Protein 1IYN (pdb70)

Sequence (275 aa):
AASDSAQLKSAREDIKELLKTKFCHPIMVRLGWHDAGTYNKNIEEWPQRGGANGSLRFDVELKHGANAGLVNALNLLKPIKDKYSGVTYADLFQLASATAIEEAGGPKIPMKYGRVDVTEPEQCPEEGRLPDAGPPSPAQHLRDVFYRMGLNDKEIVALSGAHTLGRSRPDRSGWGKPETKYTKDGPGAPGGQSWTAQWLKFDNSYFKDIKERRDEDLLVLPTDAALFEDPSFKVYAEKYAADPEAFFKDYAEAHAKLSNLGAKFGPAEGFSLEG

InterPro domains:
  IPR002016 Haem peroxidase [PF00141] (12-243)
  IPR002016 Haem peroxidase [PR00458] (25-39)
  IPR002016 Haem peroxidase [PR00458] (87-104)
  IPR002016 Haem peroxidase [PR00458] (105-117)
  IPR002016 Haem peroxidase [PR00458] (155-170)
  IPR002016 Haem peroxidase [PR00458] (195-210)
  IPR002016 Haem peroxidase [PS50873] (87-270)
  IPR002207 Class I peroxidase [PR00459] (4-24)
  IPR002207 Class I peroxidase [PR00459] (25-40)
  IPR002207 Class I peroxidase [PR00459] (86-104)
  IPR002207 Class I peroxidase [PR00459] (105-117)
  IPR002207 Class I peroxidase [PR00459] (224-248)
  IPR010255 Haem peroxidase superfamily [SSF48113] (8-266)
  IPR019793 Peroxidases heam-ligand binding site [PS00435] (155-165)
  IPR044831 Heme-binding peroxidase Ccp1-like [PTHR31356] (2-264)

Structure (mmCIF, N/CA/C/O backbone):
data_1IYN
#
_entry.id   1IYN
#
_cell.length_a   37.188
_cell.length_b   76.790
_cell.length_c   98.776
_cell.angle_alpha   90.00
_cell.angle_beta   90.00
_cell.angle_gamma   90.00
#
_symmetry.space_group_name_H-M   'P 21 21 21'
#
loop_
_entity.id
_entity.type
_entity.pdbx_description
1 polymer 'Chloroplastic ascorbate peroxidase'
2 non-polymer 'SODIUM ION'
3 non-polymer 'PROTOPORPHYRIN IX CONTAINING FE'
4 water water
#
loop_
_atom_site.group_PDB
_atom_site.id
_atom_site.type_symbol
_atom_site.label_atom_id
_atom_site.la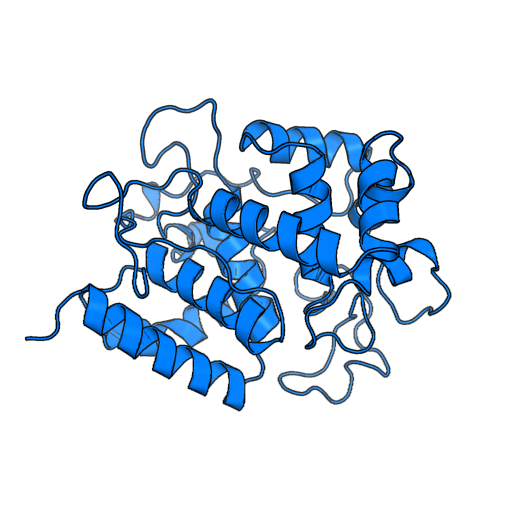bel_alt_id
_atom_site.label_comp_id
_atom_site.label_asym_id
_atom_site.label_entity_id
_atom_site.label_seq_id
_atom_site.pdbx_PDB_ins_code
_atom_site.Cartn_x
_atom_site.Cartn_y
_atom_site.Cartn_z
_atom_site.occupancy
_atom_site.B_iso_or_equiv
_atom_site.auth_seq_id
_atom_site.auth_comp_id
_atom_site.auth_asym_id
_atom_site.auth_atom_id
_atom_site.pdbx_PDB_model_num
ATOM 1 N N . ALA A 1 1 ? 17.065 27.473 57.736 1.00 34.16 1 ALA A N 1
ATOM 2 C CA . ALA A 1 1 ? 18.433 27.339 57.156 1.00 30.48 1 ALA A CA 1
ATOM 3 C C . ALA A 1 1 ? 18.582 28.237 55.931 1.00 31.21 1 ALA A C 1
ATOM 4 O O . ALA A 1 1 ? 19.335 29.212 55.959 1.00 31.12 1 ALA A O 1
ATOM 6 N N . ALA A 1 2 ? 17.871 27.904 54.855 1.00 20.38 2 ALA A N 1
ATOM 7 C CA . ALA A 1 2 ? 17.932 28.699 53.632 1.00 15.27 2 ALA A CA 1
ATOM 8 C C . ALA A 1 2 ? 16.984 29.890 53.735 1.00 11.79 2 ALA A C 1
ATOM 9 O O . ALA A 1 2 ? 15.794 29.725 54.010 1.00 13.37 2 ALA A O 1
ATOM 11 N N . SER A 1 3 ? 17.515 31.089 53.524 1.00 12.52 3 SER A N 1
ATOM 12 C CA . SER A 1 3 ? 16.694 32.295 53.582 1.00 12.30 3 SER A CA 1
ATOM 13 C C . SER A 1 3 ? 15.724 32.255 52.406 1.00 14.27 3 SER A C 1
ATOM 14 O O . SER A 1 3 ? 15.913 31.479 51.465 1.00 10.39 3 SER A O 1
ATOM 17 N N . ASP A 1 4 ? 14.693 33.093 52.455 1.00 9.20 4 ASP A N 1
ATOM 18 C CA . ASP A 1 4 ? 13.708 33.135 51.383 1.00 8.42 4 ASP A CA 1
ATOM 19 C C . ASP A 1 4 ? 14.334 33.609 50.075 1.00 10.00 4 ASP A C 1
ATOM 20 O O . ASP A 1 4 ? 13.996 33.115 49.001 1.00 9.69 4 ASP A O 1
ATOM 25 N N . SER A 1 5 ? 15.258 34.556 50.166 1.00 11.47 5 SER A N 1
ATOM 26 C CA . SER A 1 5 ? 15.931 35.066 48.978 1.00 13.38 5 SER A CA 1
ATOM 27 C C . SER A 1 5 ? 16.777 33.945 48.365 1.00 11.86 5 SER A C 1
ATOM 28 O O . SER A 1 5 ? 16.803 33.764 47.145 1.00 11.30 5 SER A O 1
ATOM 31 N N . ALA A 1 6 ? 17.455 33.184 49.223 1.00 9.71 6 ALA A N 1
ATOM 32 C CA . ALA A 1 6 ? 18.291 32.074 48.773 1.00 10.12 6 ALA A CA 1
ATOM 33 C C . ALA A 1 6 ? 17.439 31.021 48.080 1.00 10.79 6 ALA A C 1
ATOM 34 O O . ALA A 1 6 ? 17.843 30.461 47.060 1.00 9.68 6 ALA A O 1
ATOM 36 N N . GLN A 1 7 ? 16.259 30.752 48.634 1.00 9.36 7 GLN A N 1
ATOM 37 C CA . GLN A 1 7 ? 15.362 29.769 48.041 1.00 7.88 7 GLN A CA 1
ATOM 38 C C . GLN A 1 7 ? 14.921 30.208 46.644 1.00 9.54 7 GLN A C 1
ATOM 39 O O . GLN A 1 7 ? 14.833 29.389 45.730 1.00 7.42 7 GLN A O 1
ATOM 45 N N . LEU A 1 8 ? 14.642 31.498 46.477 1.00 10.49 8 LEU A N 1
ATOM 46 C CA . LEU A 1 8 ? 14.241 32.005 45.167 1.00 12.80 8 LEU A CA 1
ATOM 47 C C . LEU A 1 8 ? 15.375 31.798 44.163 1.00 10.93 8 LEU A C 1
ATOM 48 O O . LEU A 1 8 ? 15.135 31.460 43.005 1.00 9.12 8 LEU A O 1
ATOM 53 N N . LYS A 1 9 ? 16.612 31.993 44.608 1.00 7.50 9 LYS A N 1
ATOM 54 C CA . LYS A 1 9 ? 17.758 31.798 43.732 1.00 9.04 9 LYS A CA 1
ATOM 55 C C . LYS A 1 9 ? 17.869 30.327 43.338 1.00 9.73 9 LYS A C 1
ATOM 56 O O . LYS A 1 9 ? 18.160 30.016 42.186 1.00 9.66 9 LYS A O 1
ATOM 62 N N . SER A 1 10 ? 17.638 29.424 44.289 1.00 7.88 10 SER A N 1
ATOM 63 C CA . SER A 1 10 ? 17.707 27.992 43.994 1.00 7.43 10 SER A CA 1
ATOM 64 C C . SER A 1 10 ? 16.599 27.630 43.024 1.00 8.44 10 SER A C 1
ATOM 65 O O . SER A 1 10 ? 16.795 26.833 42.102 1.00 7.43 10 SER A O 1
ATOM 68 N N . ALA A 1 11 ? 15.427 28.215 43.249 1.00 9.97 11 ALA A N 1
ATOM 69 C CA . ALA A 1 11 ? 14.278 27.975 42.389 1.00 10.75 11 ALA A CA 1
ATOM 70 C C . ALA A 1 11 ? 14.621 28.443 40.977 1.00 9.50 11 ALA A C 1
ATOM 71 O O . ALA A 1 11 ? 14.258 27.792 39.998 1.00 9.17 11 ALA A O 1
ATOM 73 N N . ARG A 1 12 ? 15.325 29.568 40.870 1.00 6.63 12 ARG A N 1
ATOM 74 C CA . ARG A 1 12 ? 15.696 30.080 39.555 1.00 7.89 12 ARG A CA 1
ATOM 75 C C . ARG A 1 12 ? 16.612 29.096 38.838 1.00 9.54 12 ARG A C 1
ATOM 76 O O . ARG A 1 12 ? 16.525 28.917 37.624 1.00 8.01 12 ARG A O 1
ATOM 84 N N . GLU A 1 13 ? 17.497 28.459 39.596 1.00 10.03 13 GLU A N 1
ATOM 85 C CA . GLU A 1 13 ? 18.410 27.481 39.022 1.00 13.73 13 GLU A CA 1
ATOM 86 C C . GLU A 1 13 ? 17.613 26.312 38.469 1.00 10.39 13 GLU A C 1
ATOM 87 O O . GLU A 1 13 ? 17.879 25.832 37.363 1.00 7.90 13 GLU A O 1
ATOM 93 N N . ASP A 1 14 ? 16.634 25.858 39.245 1.00 8.91 14 ASP A N 1
ATOM 94 C CA . ASP A 1 14 ? 15.789 24.746 38.830 1.00 12.23 14 ASP A CA 1
ATOM 95 C C . ASP A 1 14 ? 15.022 25.119 37.568 1.00 10.45 14 ASP A C 1
ATOM 96 O O . ASP A 1 14 ? 14.885 24.307 36.653 1.00 8.94 14 ASP A O 1
ATOM 101 N N . ILE A 1 15 ? 14.524 26.352 37.525 1.00 9.01 15 ILE A N 1
ATOM 102 C CA . ILE A 1 15 ? 13.768 26.833 36.372 1.00 7.53 15 ILE A CA 1
ATOM 103 C C . ILE A 1 15 ? 14.648 26.836 35.124 1.00 8.21 15 ILE A C 1
ATOM 104 O O . ILE A 1 15 ? 14.207 26.422 34.052 1.00 6.62 15 ILE A O 1
ATOM 109 N N . LYS A 1 16 ? 15.887 27.303 35.261 1.00 7.17 16 LYS A N 1
ATOM 110 C CA . LYS A 1 16 ? 16.802 27.332 34.123 1.00 8.25 16 LYS A CA 1
ATOM 111 C C . LYS A 1 16 ? 17.043 25.911 33.598 1.00 6.64 16 LYS A C 1
ATOM 112 O O . LYS A 1 16 ? 17.118 25.696 32.392 1.00 7.19 16 LYS A O 1
ATOM 118 N N . GLU A 1 17 ? 17.150 24.943 34.505 1.00 8.21 17 GLU A N 1
ATOM 119 C CA . GLU A 1 17 ? 17.358 23.550 34.113 1.00 6.56 17 GLU A CA 1
ATOM 120 C C . GLU A 1 17 ? 16.112 23.043 33.386 1.00 7.33 17 GLU A C 1
ATOM 121 O O . GLU A 1 17 ? 16.204 22.335 32.383 1.00 8.40 17 GLU A O 1
ATOM 127 N N . LEU A 1 18 ? 14.947 23.424 33.899 1.00 9.49 18 LEU A N 1
ATOM 128 C CA . LEU A 1 18 ? 13.668 23.031 33.317 1.00 5.10 18 LEU A CA 1
ATOM 129 C C . LEU A 1 18 ? 13.534 23.581 31.896 1.00 8.41 18 LEU A C 1
ATOM 130 O O . LEU A 1 18 ? 13.108 22.877 30.974 1.00 8.73 18 LEU A O 1
ATOM 135 N N . LEU A 1 19 ? 13.900 24.847 31.726 1.00 5.91 19 LEU A N 1
ATOM 136 C CA . LEU A 1 19 ? 13.817 25.499 30.426 1.00 6.22 19 LEU A CA 1
ATOM 137 C C . LEU A 1 19 ? 14.774 24.857 29.422 1.00 7.47 19 LEU A C 1
ATOM 138 O O . LEU A 1 19 ? 14.443 24.727 28.246 1.00 9.07 19 LEU A O 1
ATOM 143 N N . LYS A 1 20 ? 15.953 24.452 29.892 1.00 7.92 20 LYS A N 1
ATOM 144 C CA . LYS A 1 20 ? 16.949 23.812 29.035 1.00 11.64 20 LYS A CA 1
ATOM 145 C C . LYS A 1 20 ? 16.518 22.409 28.617 1.00 13.16 20 LYS A C 1
ATOM 146 O O . LYS A 1 20 ? 16.928 21.909 27.571 1.00 15.32 20 LYS A O 1
ATOM 152 N N . THR A 1 21 ? 15.690 21.784 29.443 1.00 9.83 21 THR A N 1
ATOM 153 C CA . THR A 1 21 ? 15.227 20.424 29.203 1.00 12.33 21 THR A CA 1
ATOM 154 C C . THR A 1 21 ? 13.894 20.311 28.468 1.00 15.01 21 THR A C 1
ATOM 155 O O . THR A 1 21 ? 13.733 19.451 27.600 1.00 15.49 21 THR A O 1
ATOM 159 N N . LYS A 1 22 ? 12.941 21.172 28.825 1.00 13.64 22 LYS A N 1
ATOM 160 C CA . LYS A 1 22 ? 11.607 21.133 28.234 1.00 6.99 22 LYS A CA 1
ATOM 161 C C . LYS A 1 22 ? 11.312 22.204 27.187 1.00 9.13 22 LYS A C 1
ATOM 162 O O . LYS A 1 22 ? 10.321 22.100 26.467 1.00 10.28 22 LYS A O 1
ATOM 168 N N . PHE A 1 23 ? 12.159 23.226 27.104 1.00 6.82 23 PHE A N 1
ATOM 169 C CA . PHE A 1 23 ? 11.969 24.307 26.130 1.00 9.47 23 PHE A CA 1
ATOM 170 C C . PHE A 1 23 ? 10.606 24.974 26.326 1.00 10.84 23 PHE A C 1
ATOM 171 O O . PHE A 1 23 ? 9.937 25.350 25.357 1.00 9.78 23 PHE A O 1
ATOM 179 N N . CYS A 1 24 ? 10.208 25.135 27.586 1.00 9.54 24 CYS A N 1
ATOM 180 C CA . CYS A 1 24 ? 8.904 25.707 27.913 1.00 7.71 24 CYS A CA 1
ATOM 181 C C . CYS A 1 24 ? 8.897 27.192 28.265 1.00 7.44 24 CYS A C 1
ATOM 182 O O . CYS A 1 24 ? 8.059 27.649 29.045 1.00 6.19 24 CYS A O 1
ATOM 185 N N . HIS A 1 25 ? 9.819 27.946 27.680 1.00 4.54 25 HIS A N 1
ATOM 186 C CA . HIS A 1 25 ? 9.907 29.372 27.948 1.00 4.33 25 HIS A CA 1
ATOM 187 C C . HIS A 1 25 ? 8.589 30.116 27.707 1.00 6.34 25 HIS A C 1
ATOM 188 O O . HIS A 1 25 ? 8.109 30.848 28.582 1.00 6.00 25 HIS A O 1
ATOM 195 N N . PRO A 1 26 ? 7.979 29.932 26.520 1.00 6.87 26 PRO A N 1
ATOM 196 C CA . PRO A 1 26 ? 6.723 30.620 26.211 1.00 6.44 26 PRO A CA 1
ATOM 197 C C . PRO A 1 26 ? 5.582 30.446 27.210 1.00 6.24 26 PRO A C 1
ATOM 198 O O . PRO A 1 26 ? 4.974 31.433 27.637 1.00 7.78 26 PRO A O 1
ATOM 202 N N . ILE A 1 27 ? 5.286 29.210 27.599 1.00 7.27 27 ILE A N 1
ATOM 203 C CA . ILE A 1 27 ? 4.173 29.010 28.515 1.00 6.56 27 ILE A CA 1
ATOM 204 C C . ILE A 1 27 ? 4.427 29.637 29.886 1.00 5.53 27 ILE A C 1
ATOM 205 O O . ILE A 1 27 ? 3.483 30.041 30.563 1.00 4.63 27 ILE A O 1
ATOM 210 N N . MET A 1 28 ? 5.690 29.739 30.294 1.00 5.41 28 MET A N 1
ATOM 211 C CA . MET A 1 28 ? 5.991 30.350 31.585 1.00 6.23 28 MET A CA 1
ATOM 212 C C . MET A 1 28 ? 5.704 31.855 31.544 1.00 6.30 28 MET A C 1
ATOM 213 O O . MET A 1 28 ? 5.218 32.427 32.518 1.00 5.45 28 MET A O 1
ATOM 218 N N . VAL A 1 29 ? 5.999 32.489 30.410 1.00 5.21 29 VAL A N 1
ATOM 219 C CA . VAL A 1 29 ? 5.739 33.917 30.249 1.00 4.22 29 VAL A CA 1
ATOM 220 C C . VAL A 1 29 ? 4.219 34.140 30.240 1.00 6.93 29 VAL A C 1
ATOM 221 O O . VAL A 1 29 ? 3.716 35.081 30.8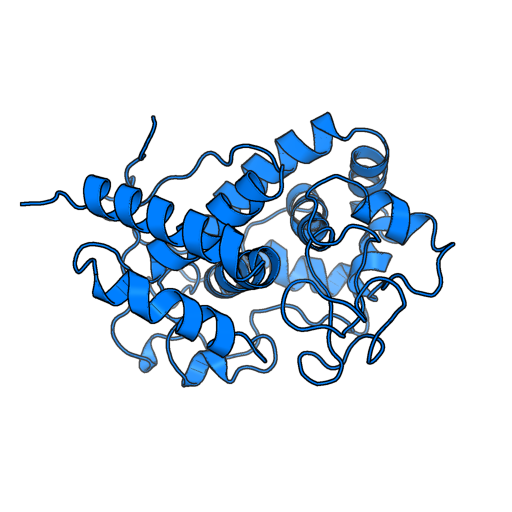56 1.00 7.73 29 VAL A O 1
ATOM 225 N N . ARG A 1 30 ? 3.490 33.261 29.552 1.00 5.46 30 ARG A N 1
ATOM 226 C CA . ARG A 1 30 ? 2.035 33.365 29.494 1.00 5.19 30 ARG A CA 1
AT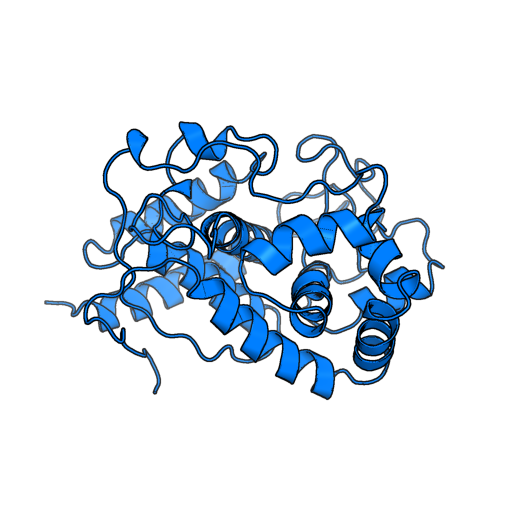OM 227 C C . ARG A 1 30 ? 1.437 33.165 30.897 1.00 6.54 30 ARG A C 1
ATOM 228 O O . ARG A 1 30 ? 0.529 33.895 31.301 1.00 5.39 30 ARG A O 1
ATOM 236 N N . LEU A 1 31 ? 1.952 32.186 31.641 1.00 6.93 31 LEU A N 1
ATOM 237 C CA . LEU A 1 31 ? 1.457 31.917 32.993 1.00 6.03 31 LEU A CA 1
ATOM 238 C C . LEU A 1 31 ? 1.599 33.155 33.883 1.00 7.16 31 LEU A C 1
ATOM 239 O O . LEU A 1 31 ? 0.650 33.573 34.548 1.00 6.01 31 LEU A O 1
ATOM 244 N N . GLY A 1 32 ? 2.792 33.737 33.894 1.00 5.48 32 GLY A N 1
ATOM 245 C CA . GLY A 1 32 ? 3.022 34.907 34.722 1.00 6.64 32 GLY A CA 1
ATOM 246 C C . GLY A 1 32 ? 2.099 36.053 34.367 1.00 4.55 32 GLY A C 1
ATOM 247 O O . GLY A 1 32 ? 1.550 36.712 35.246 1.00 5.26 32 GLY A O 1
ATOM 248 N N . TRP A 1 33 ? 1.936 36.290 33.069 1.00 4.71 33 TRP A N 1
ATOM 249 C CA . TRP A 1 33 ? 1.080 37.365 32.580 1.00 4.97 33 TRP A CA 1
ATOM 250 C C . TRP A 1 33 ? -0.384 37.116 32.927 1.00 5.65 33 TRP A C 1
ATOM 251 O O . TRP A 1 33 ? -1.107 38.053 33.265 1.00 6.41 33 TRP A O 1
ATOM 262 N N . HIS A 1 34 ? -0.830 35.865 32.886 1.00 4.30 34 HIS A N 1
ATOM 263 C CA . HIS A 1 34 ? -2.226 35.623 33.214 1.00 7.34 34 HIS A CA 1
ATOM 264 C C . HIS A 1 34 ? -2.561 35.689 34.698 1.00 5.79 34 HIS A C 1
ATOM 265 O O . HIS A 1 34 ? -3.731 35.788 35.067 1.00 6.68 34 HIS A O 1
ATOM 272 N N . ASP A 1 35 ? -1.543 35.656 35.553 1.00 7.40 35 ASP A N 1
ATOM 273 C CA . ASP A 1 35 ? -1.797 35.808 36.982 1.00 8.80 35 ASP A CA 1
ATOM 274 C C . ASP A 1 35 ? -1.910 37.329 37.181 1.00 7.55 35 ASP A C 1
ATOM 275 O O . ASP A 1 35 ? -2.872 37.824 37.773 1.00 7.22 35 ASP A O 1
ATOM 280 N N . ALA A 1 36 ? -0.935 38.071 36.654 1.00 5.31 36 ALA A N 1
ATOM 281 C CA . ALA A 1 36 ? -0.911 39.528 36.807 1.00 7.61 36 ALA A CA 1
ATOM 282 C C . ALA A 1 36 ? -1.990 40.296 36.053 1.00 6.31 36 ALA A C 1
ATOM 283 O O . ALA A 1 36 ? -2.489 41.312 36.534 1.00 6.57 36 ALA A O 1
ATOM 285 N N . GLY A 1 37 ? -2.344 39.802 34.873 1.00 8.04 37 GLY A N 1
ATOM 286 C CA . GLY A 1 37 ? -3.315 40.477 34.029 1.00 7.94 37 GLY A CA 1
ATOM 287 C C . GLY A 1 37 ? -4.741 40.661 34.509 1.00 5.20 37 GLY A C 1
ATOM 288 O O . GLY A 1 37 ? -5.529 41.315 33.825 1.00 8.42 37 GLY A O 1
ATOM 289 N N . THR A 1 38 ? -5.097 40.088 35.652 1.00 7.42 38 THR A N 1
ATOM 290 C CA . THR A 1 38 ? -6.459 40.253 36.156 1.00 9.29 38 THR A CA 1
ATOM 291 C C . THR A 1 38 ? -6.561 41.469 37.073 1.00 8.08 38 THR A C 1
ATOM 292 O O . THR A 1 38 ? -7.602 41.713 37.676 1.00 10.72 38 THR A O 1
ATOM 296 N N . TYR A 1 39 ? -5.479 42.231 37.180 1.00 7.08 39 TYR A N 1
ATOM 297 C CA . TYR A 1 39 ? -5.484 43.416 38.037 1.00 9.05 39 TYR A CA 1
ATOM 298 C C . TYR A 1 39 ? -6.472 44.500 37.584 1.00 10.60 39 TYR A C 1
ATOM 299 O O . TYR A 1 39 ? -6.605 44.776 36.393 1.00 6.90 39 TYR A O 1
ATOM 308 N N . ASN A 1 40 ? -7.164 45.101 38.550 1.00 8.64 40 ASN A N 1
ATOM 309 C CA . ASN A 1 40 ? -8.100 46.192 38.281 1.00 10.64 40 ASN A CA 1
ATOM 310 C C . ASN A 1 40 ? -7.692 47.346 39.195 1.00 10.94 40 ASN A C 1
ATOM 311 O O . ASN A 1 40 ? -7.890 47.288 40.410 1.00 11.29 40 ASN A O 1
ATOM 316 N N . LYS A 1 41 ? -7.118 48.389 38.607 1.00 11.44 41 LYS A N 1
ATOM 317 C CA . LYS A 1 41 ? -6.651 49.542 39.372 1.00 13.65 41 LYS A CA 1
ATOM 318 C C . LYS A 1 41 ? -7.767 50.251 40.137 1.00 16.39 41 LYS A C 1
ATOM 319 O O . LYS A 1 41 ? -7.501 51.000 41.073 1.00 14.51 41 LYS A O 1
ATOM 325 N N . ASN A 1 42 ? -9.009 50.015 39.734 1.00 14.49 42 ASN A N 1
ATOM 326 C CA . ASN A 1 42 ? -10.151 50.662 40.374 1.00 20.19 42 ASN A CA 1
ATOM 327 C C . ASN A 1 42 ? -10.602 49.992 41.664 1.00 20.75 42 ASN A C 1
ATOM 328 O O . ASN A 1 42 ? -11.419 50.548 42.400 1.00 22.41 42 ASN A O 1
ATOM 333 N N . ILE A 1 43 ? -10.083 48.796 41.929 1.00 16.95 43 ILE A N 1
ATOM 334 C CA . ILE A 1 43 ? -10.420 48.069 43.151 1.00 14.62 43 ILE A CA 1
ATOM 335 C C . ILE A 1 43 ? -9.246 48.264 44.106 1.00 15.66 43 ILE A C 1
ATOM 336 O O . ILE A 1 43 ? -8.102 47.964 43.766 1.00 20.07 43 ILE A O 1
ATOM 341 N N . GLU A 1 44 ? -9.526 48.763 45.302 1.00 15.77 44 GLU A N 1
ATOM 342 C CA . GLU A 1 44 ? -8.468 49.034 46.264 1.00 20.91 44 GLU A CA 1
ATOM 343 C C . GLU A 1 44 ? -7.924 47.851 47.064 1.00 17.22 44 GLU A C 1
ATOM 344 O O . GLU A 1 44 ? -6.713 47.734 47.253 1.00 15.87 44 GLU A O 1
ATOM 350 N N . GLU A 1 45 ? -8.809 46.967 47.507 1.00 14.07 45 GLU A N 1
ATOM 351 C CA . GLU A 1 45 ? -8.416 45.836 48.343 1.00 17.75 45 GLU A CA 1
ATOM 352 C C . GLU A 1 45 ? -7.732 44.629 47.708 1.00 15.15 45 GLU A C 1
ATOM 353 O O . GLU A 1 45 ? -8.042 44.227 46.588 1.00 12.72 45 GLU A O 1
ATOM 359 N N . TRP A 1 46 ? -6.804 44.057 48.468 1.00 14.06 46 TRP A N 1
ATOM 360 C CA . TRP A 1 46 ? -6.078 42.848 48.090 1.00 16.23 46 TRP A CA 1
ATOM 361 C C . TRP A 1 46 ? -6.921 41.765 48.783 1.00 16.50 46 TRP A C 1
ATOM 362 O O . TRP A 1 46 ? -7.313 41.937 49.938 1.00 16.28 46 TRP A O 1
ATOM 373 N N . PRO A 1 47 ? -7.209 40.640 48.106 1.00 15.20 47 PRO A N 1
ATOM 374 C CA . PRO A 1 47 ? -6.835 40.245 46.745 1.00 14.17 47 PRO A CA 1
ATOM 375 C C . PRO A 1 47 ? -7.926 40.509 45.709 1.00 17.08 47 PRO A C 1
ATOM 376 O O . PRO A 1 47 ? -7.796 40.103 44.556 1.00 10.71 47 PRO A O 1
ATOM 380 N N . GLN A 1 48 ? -9.002 41.177 46.123 1.00 16.25 48 GLN A N 1
ATOM 381 C CA . GLN A 1 48 ? -10.112 41.472 45.219 1.00 16.54 48 GLN A CA 1
ATOM 382 C C . GLN A 1 48 ? -9.652 42.159 43.931 1.00 14.83 48 GLN A C 1
ATOM 383 O O . GLN A 1 48 ? -10.210 41.932 42.851 1.00 12.38 48 GLN A O 1
ATOM 389 N N . ARG A 1 49 ? -8.623 42.988 44.049 1.00 10.27 49 ARG A N 1
ATOM 390 C CA . ARG A 1 49 ? -8.094 43.719 42.907 1.00 12.87 49 ARG A CA 1
ATOM 391 C C . ARG A 1 49 ? -7.419 42.821 41.873 1.00 10.02 49 ARG A C 1
ATOM 392 O O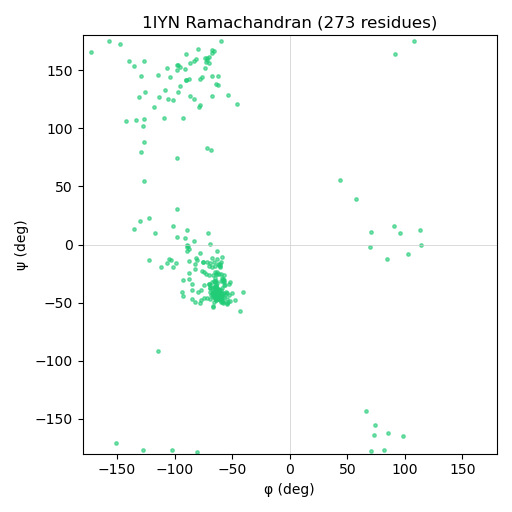 . ARG A 1 49 ? -7.125 43.265 40.766 1.00 11.69 49 ARG A O 1
ATOM 400 N N . GLY A 1 50 ? -7.179 41.563 42.235 1.00 9.52 50 GLY A N 1
ATOM 401 C CA . GLY A 1 50 ? -6.538 40.634 41.318 1.00 6.01 50 GLY A CA 1
ATOM 402 C C . GLY A 1 50 ? -5.058 40.927 41.141 1.00 9.47 50 GLY A C 1
ATOM 403 O O . GLY A 1 50 ? -4.458 41.655 41.934 1.00 10.07 50 GLY A O 1
ATOM 404 N N . GLY A 1 51 ? -4.459 40.364 40.098 1.00 7.61 51 GLY A N 1
ATOM 405 C CA . GLY A 1 51 ? -3.046 40.606 39.865 1.00 7.30 51 GLY A CA 1
ATOM 406 C C . GLY A 1 51 ? -2.134 39.499 40.365 1.00 10.23 51 GLY A C 1
ATOM 407 O O . GLY A 1 51 ? -2.588 38.397 40.665 1.00 6.58 51 GLY A O 1
ATOM 408 N N . ALA A 1 52 ? -0.844 39.805 40.470 1.00 7.02 52 ALA A N 1
ATOM 409 C CA . ALA A 1 52 ? 0.168 38.838 40.900 1.00 7.92 52 ALA A CA 1
ATOM 410 C C . ALA A 1 52 ? 0.064 38.405 42.365 1.00 9.10 52 ALA A C 1
ATOM 411 O O . ALA A 1 52 ? 0.803 38.900 43.221 1.00 7.88 52 ALA A O 1
ATOM 413 N N . ASN A 1 53 ? -0.833 37.461 42.642 1.00 6.91 53 ASN A N 1
ATOM 414 C CA . ASN A 1 53 ? -1.032 36.962 44.004 1.00 8.81 53 ASN A CA 1
ATOM 415 C C . ASN A 1 53 ? -1.131 35.429 44.063 1.00 9.05 53 ASN A C 1
ATOM 416 O O . ASN A 1 53 ? -1.555 34.862 45.073 1.00 8.57 53 ASN A O 1
ATOM 421 N N . GLY A 1 54 ? -0.751 34.769 42.971 1.00 7.34 54 GLY A N 1
ATOM 422 C CA . GLY A 1 54 ? -0.769 33.317 42.920 1.00 6.88 54 GLY A CA 1
ATOM 423 C C . GLY A 1 54 ? -2.118 32.623 42.875 1.00 8.16 54 GLY A C 1
ATOM 424 O O . GLY A 1 54 ? -2.187 31.400 43.025 1.00 9.58 54 GLY A O 1
ATOM 425 N N . SER A 1 55 ? -3.194 33.377 42.663 1.00 7.85 55 SER A N 1
ATOM 426 C CA . SER A 1 55 ? -4.517 32.763 42.616 1.00 9.97 55 SER A CA 1
ATOM 427 C C . SER A 1 55 ? -4.650 31.855 41.397 1.00 8.76 55 SER A C 1
ATOM 428 O O . SER A 1 55 ? -5.417 30.889 41.413 1.00 10.16 55 SER A O 1
ATOM 431 N N . LEU A 1 56 ? -3.883 32.152 40.351 1.00 9.94 56 LEU A N 1
ATOM 432 C CA . LEU A 1 56 ? -3.944 31.367 39.123 1.00 13.46 56 LEU A CA 1
ATOM 433 C C . LEU A 1 56 ? -3.611 29.890 39.323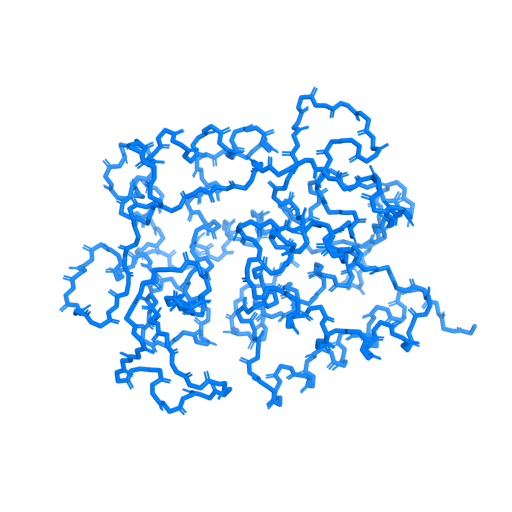 1.00 12.15 56 LEU A C 1
ATOM 434 O O . LEU A 1 56 ? -3.829 29.079 38.423 1.00 11.47 56 LEU A O 1
ATOM 439 N N . ARG A 1 57 ? -3.097 29.534 40.499 1.00 8.87 57 ARG A N 1
ATOM 440 C CA . ARG A 1 57 ? -2.750 28.142 40.779 1.00 10.00 57 ARG A CA 1
ATOM 441 C C . ARG A 1 57 ? -3.975 27.265 41.042 1.00 12.29 57 ARG A C 1
ATOM 442 O O . ARG A 1 57 ? -3.878 26.040 41.015 1.00 11.41 57 ARG A O 1
ATOM 450 N N . PHE A 1 58 ? -5.123 27.889 41.291 1.00 8.65 58 PHE A N 1
ATOM 451 C CA . PHE A 1 58 ? -6.343 27.133 41.572 1.00 9.28 58 PHE A CA 1
ATOM 452 C C . PHE A 1 58 ? -7.147 26.733 40.336 1.00 11.15 58 PHE A C 1
ATOM 453 O O . PHE A 1 58 ? -7.264 27.493 39.372 1.00 9.82 58 PHE A O 1
ATOM 461 N N . ASP A 1 59 ? -7.706 25.529 40.388 1.00 12.25 59 ASP A N 1
ATOM 462 C CA . ASP A 1 59 ? -8.499 24.977 39.300 1.00 10.57 59 ASP A CA 1
ATOM 463 C C . ASP A 1 59 ? -9.587 25.930 38.801 1.00 10.49 59 ASP A C 1
ATOM 464 O O . ASP A 1 59 ? -9.804 26.060 37.593 1.00 13.20 59 ASP A O 1
ATOM 469 N N . VAL A 1 60 ? -10.266 26.600 39.724 1.00 9.45 60 VAL A N 1
ATOM 470 C CA . VAL A 1 60 ? -11.335 27.520 39.351 1.00 11.29 60 VAL A CA 1
ATOM 471 C C . VAL A 1 60 ? -10.871 28.591 38.358 1.00 11.03 60 VAL A C 1
ATOM 472 O O . VAL A 1 60 ? -11.593 28.928 37.415 1.00 11.85 60 VAL A O 1
ATOM 476 N N . GLU A 1 61 ? -9.668 29.119 38.561 1.00 9.80 61 GLU A N 1
ATOM 477 C CA . GLU A 1 61 ? -9.142 30.144 37.665 1.00 7.86 61 GLU A CA 1
ATOM 478 C C . GLU A 1 61 ? -8.473 29.517 36.436 1.00 7.55 61 GLU A C 1
ATOM 479 O O . GLU A 1 61 ? -8.530 30.073 35.334 1.00 7.62 61 GLU A O 1
ATOM 485 N N . LEU A 1 62 ? -7.840 28.361 36.611 1.00 6.84 62 LEU A N 1
ATOM 486 C CA . LEU A 1 62 ? -7.196 27.701 35.478 1.00 9.83 62 LEU A CA 1
ATOM 487 C C . LEU A 1 62 ? -8.248 27.318 34.437 1.00 15.15 62 LEU A C 1
ATOM 488 O O . LEU A 1 62 ? -7.947 27.202 33.243 1.00 8.76 62 LEU A O 1
ATOM 493 N N . LYS A 1 63 ? -9.488 27.146 34.895 1.00 10.46 63 LYS A N 1
ATOM 494 C CA . LYS A 1 63 ? -10.585 26.768 34.010 1.00 13.46 63 LYS A CA 1
ATOM 495 C C . LYS A 1 63 ? -11.148 27.914 33.182 1.00 14.77 63 LYS A C 1
ATOM 496 O O . LYS A 1 63 ? -11.993 27.698 32.312 1.00 13.03 63 LYS A O 1
ATOM 502 N N . HIS A 1 64 ? -10.700 29.133 33.451 1.00 10.74 64 HIS A N 1
ATOM 503 C CA . HIS A 1 64 ? -11.179 30.265 32.672 1.00 12.04 64 HIS A CA 1
ATOM 504 C C . HIS A 1 64 ? -10.747 30.037 31.225 1.00 14.86 64 HIS A C 1
ATOM 505 O O . HIS A 1 64 ? -9.674 29.487 30.973 1.00 11.70 64 HIS A O 1
ATOM 512 N N . GLY A 1 65 ? -11.581 30.458 30.281 1.00 11.58 65 GLY A N 1
ATOM 513 C CA . GLY A 1 65 ? -11.261 30.266 28.877 1.00 14.90 65 GLY A CA 1
ATOM 514 C C . GLY A 1 65 ? -9.891 30.782 28.471 1.00 14.32 65 GLY A C 1
ATOM 515 O O . GLY A 1 65 ? -9.157 30.124 27.732 1.00 12.45 65 GLY A O 1
ATOM 516 N N . ALA A 1 66 ? -9.544 31.964 28.959 1.00 10.38 66 ALA A N 1
ATOM 517 C CA . ALA A 1 66 ? -8.263 32.572 28.630 1.00 6.83 66 ALA A CA 1
ATOM 518 C C . ALA A 1 66 ? -7.082 31.780 29.172 1.00 7.39 66 ALA A C 1
ATOM 519 O O . ALA A 1 66 ? -5.958 31.951 28.708 1.00 9.55 66 ALA A O 1
ATOM 521 N N . ASN A 1 67 ? -7.332 30.913 30.148 1.00 7.05 67 ASN A N 1
ATOM 522 C CA . ASN A 1 67 ? -6.254 30.141 30.753 1.00 7.48 67 ASN A CA 1
ATOM 523 C C . ASN A 1 67 ? -6.117 28.703 30.282 1.00 8.84 67 ASN A C 1
ATOM 524 O O . ASN A 1 67 ? -5.431 27.896 30.917 1.00 8.82 67 ASN A O 1
ATOM 529 N N . ALA A 1 68 ? -6.751 28.391 29.155 1.00 8.26 68 ALA A N 1
ATOM 530 C CA . ALA A 1 68 ? -6.697 27.046 28.597 1.00 7.54 68 ALA A CA 1
ATOM 531 C C . ALA A 1 68 ? -5.253 26.587 28.425 1.00 6.88 68 ALA A C 1
ATOM 532 O O . ALA A 1 68 ? -4.430 27.295 27.841 1.00 9.34 68 ALA A O 1
ATOM 534 N N . GLY A 1 69 ? -4.951 25.404 28.950 1.00 8.42 69 GLY A N 1
ATOM 535 C CA . GLY A 1 69 ? -3.613 24.855 28.832 1.00 7.39 69 GLY A CA 1
ATOM 536 C C . GLY A 1 69 ? -2.601 25.303 29.868 1.00 7.48 69 GLY A C 1
ATOM 537 O O . GLY A 1 69 ? -1.530 24.704 29.978 1.00 8.50 69 GLY A O 1
ATOM 538 N N . LEU A 1 70 ? -2.918 26.338 30.641 1.00 7.02 70 LEU A N 1
ATOM 539 C CA . LEU A 1 70 ? -1.963 26.808 31.634 1.00 8.40 70 LEU A CA 1
ATOM 540 C C . LEU A 1 70 ? -1.700 25.835 32.785 1.00 8.10 70 LEU A C 1
ATOM 541 O O . LEU A 1 70 ? -0.681 25.944 33.469 1.00 8.27 70 LEU A O 1
ATOM 546 N N . VAL A 1 71 ? -2.606 24.886 33.003 1.00 5.91 71 VAL A N 1
ATOM 547 C CA . VAL A 1 71 ? -2.407 23.905 34.065 1.00 6.78 71 VAL A CA 1
ATOM 548 C C . VAL A 1 71 ? -1.088 23.152 33.813 1.00 6.78 71 VAL A C 1
ATOM 549 O O . VAL A 1 71 ? -0.427 22.695 34.748 1.00 8.74 71 VAL A O 1
ATOM 553 N N . ASN A 1 72 ? -0.698 23.042 32.544 1.00 7.41 72 ASN A N 1
ATOM 554 C CA . ASN A 1 72 ? 0.552 22.374 32.183 1.00 7.33 72 ASN A CA 1
ATOM 555 C C . ASN A 1 72 ? 1.735 23.117 32.799 1.00 8.85 72 ASN A C 1
ATOM 556 O O . ASN A 1 72 ? 2.668 22.501 33.323 1.00 9.09 72 ASN A O 1
ATOM 561 N N . ALA A 1 73 ? 1.695 24.445 32.723 1.00 8.96 73 ALA A N 1
ATOM 562 C CA . ALA A 1 73 ? 2.769 25.264 33.272 1.00 10.25 73 ALA A CA 1
ATOM 563 C C . ALA A 1 73 ? 2.818 25.121 34.790 1.00 9.57 73 ALA A C 1
ATOM 564 O O . ALA A 1 73 ? 3.894 24.985 35.377 1.00 9.79 73 ALA A O 1
ATOM 566 N N . LEU A 1 74 ? 1.651 25.159 35.424 1.00 7.99 74 LEU A N 1
ATOM 567 C CA . LEU A 1 74 ? 1.584 25.003 36.867 1.00 7.58 74 LEU A CA 1
ATOM 568 C C . LEU A 1 74 ? 2.204 23.658 37.235 1.00 7.52 74 LEU A C 1
ATOM 569 O O . LEU A 1 74 ? 3.048 23.574 38.127 1.00 8.13 74 LEU A O 1
ATOM 574 N N . ASN A 1 75 ? 1.790 22.605 36.535 1.00 6.98 75 ASN A N 1
ATOM 575 C CA . ASN A 1 75 ? 2.302 21.262 36.801 1.00 6.55 75 ASN A CA 1
ATOM 576 C C . ASN A 1 75 ? 3.814 21.157 36.647 1.00 12.16 75 ASN A C 1
ATOM 577 O O . ASN A 1 75 ? 4.469 20.436 37.406 1.00 10.29 75 ASN A O 1
ATOM 582 N N . LEU A 1 76 ? 4.364 21.869 35.663 1.00 8.66 76 LEU A N 1
ATOM 583 C CA . LEU A 1 76 ? 5.807 21.878 35.433 1.00 7.80 76 LEU A CA 1
ATOM 584 C C . LEU A 1 76 ? 6.527 22.569 36.593 1.00 9.50 76 LEU A C 1
ATOM 585 O O . LEU A 1 76 ? 7.653 22.209 36.929 1.00 11.50 76 LEU A O 1
ATOM 590 N N . LEU A 1 77 ? 5.875 23.557 37.205 1.00 8.50 77 LEU A N 1
ATOM 591 C CA . LEU A 1 77 ? 6.482 24.293 38.318 1.00 12.19 77 LEU A CA 1
ATOM 592 C C . LEU A 1 77 ? 6.256 23.667 39.691 1.00 10.82 77 LEU A C 1
ATOM 593 O O . LEU A 1 77 ? 7.036 23.902 40.616 1.00 10.62 77 LEU A O 1
ATOM 598 N N . LYS A 1 78 ? 5.193 22.880 39.830 1.00 9.07 78 LYS A N 1
ATOM 599 C CA . LYS A 1 78 ? 4.883 22.248 41.113 1.00 12.88 78 LYS A CA 1
ATOM 600 C C . LYS A 1 78 ? 6.069 21.557 41.782 1.00 10.67 78 LYS A C 1
ATOM 601 O O . LYS A 1 78 ? 6.310 21.751 42.973 1.00 11.33 78 LYS A O 1
ATOM 607 N N . PRO A 1 79 ? 6.824 20.736 41.032 1.00 15.57 79 PRO A N 1
ATOM 608 C CA . PRO A 1 79 ? 7.977 20.046 41.628 1.00 16.49 79 PRO A CA 1
ATOM 609 C C . PRO A 1 79 ? 8.999 21.009 42.241 1.00 14.09 79 PRO A C 1
ATOM 610 O O . PRO A 1 79 ? 9.631 20.700 43.251 1.00 14.05 79 PRO A O 1
ATOM 614 N N . ILE A 1 80 ? 9.159 22.172 41.618 1.00 11.70 80 ILE A N 1
ATOM 615 C CA . ILE A 1 80 ? 10.100 23.179 42.106 1.00 12.77 80 ILE A CA 1
ATOM 616 C C . ILE A 1 80 ? 9.512 23.850 43.345 1.00 11.35 80 ILE A C 1
ATOM 617 O O . ILE A 1 80 ? 10.192 24.012 44.361 1.00 10.20 80 ILE A O 1
ATOM 622 N N . LYS A 1 81 ? 8.239 24.220 43.255 1.00 9.76 81 LYS A N 1
ATOM 623 C CA . LYS A 1 81 ? 7.540 24.845 44.365 1.00 11.45 81 LYS A CA 1
ATOM 624 C C . LYS A 1 81 ? 7.648 23.980 45.618 1.00 10.91 81 LYS A C 1
ATOM 625 O O . LYS A 1 81 ? 7.858 24.490 46.718 1.00 11.46 81 LYS A O 1
ATOM 631 N N . ASP A 1 82 ? 7.500 22.670 45.449 1.00 9.63 82 ASP A N 1
ATOM 632 C CA . ASP A 1 82 ? 7.561 21.759 46.590 1.00 14.21 82 ASP A CA 1
ATOM 633 C C . ASP A 1 82 ? 8.898 21.764 47.318 1.00 12.41 82 ASP A C 1
ATOM 634 O O . ASP A 1 82 ? 8.963 21.441 48.504 1.00 17.61 82 ASP A O 1
ATOM 639 N N . LYS A 1 83 ? 9.961 22.129 46.613 1.00 11.22 83 LYS A N 1
ATOM 640 C CA . LYS A 1 83 ? 11.293 22.164 47.206 1.00 13.29 83 LYS A CA 1
ATOM 641 C C . LYS A 1 83 ? 11.514 23.364 48.120 1.00 18.20 83 LYS A C 1
ATOM 642 O O . LYS A 1 83 ? 12.385 23.328 48.994 1.00 15.88 83 LYS A O 1
ATOM 648 N N . TYR A 1 84 ? 10.734 24.424 47.918 1.00 15.29 84 TYR A N 1
ATOM 649 C CA . TYR A 1 84 ? 10.912 25.650 48.689 1.00 12.88 84 TYR A CA 1
ATOM 650 C C . TYR A 1 84 ? 9.664 26.186 49.367 1.00 14.57 84 TYR A C 1
ATOM 651 O O . TYR A 1 84 ? 8.823 26.826 48.734 1.00 13.54 84 TYR A O 1
ATOM 660 N N . SER A 1 85 ? 9.558 25.951 50.667 1.00 16.46 85 SER A N 1
ATOM 661 C CA . SER A 1 85 ? 8.403 26.426 51.411 1.00 20.67 85 SER A CA 1
ATOM 662 C C . SER A 1 85 ? 8.421 27.950 51.546 1.00 16.84 85 SER A C 1
ATOM 663 O O . SER A 1 85 ? 7.392 28.565 51.821 1.00 21.46 85 SER A O 1
ATOM 666 N N . GLY A 1 86 ? 9.588 28.556 51.338 1.00 12.90 86 GLY A N 1
ATOM 667 C CA . GLY A 1 86 ? 9.704 30.000 51.454 1.00 9.17 86 GLY A CA 1
ATOM 668 C C . GLY A 1 86 ? 9.424 30.758 50.169 1.00 15.31 86 GLY A C 1
ATOM 669 O O . GLY A 1 86 ? 9.488 31.987 50.140 1.00 15.40 86 GLY A O 1
ATOM 670 N N . VAL A 1 87 ? 9.112 30.023 49.106 1.00 10.41 87 VAL A N 1
ATOM 671 C CA . VAL A 1 87 ? 8.818 30.613 47.803 1.00 8.74 87 VAL A CA 1
ATOM 672 C C . VAL A 1 87 ? 7.314 30.537 47.541 1.00 10.55 87 VAL A C 1
ATOM 673 O O . VAL A 1 87 ? 6.723 29.458 47.603 1.00 13.30 87 VAL A O 1
ATOM 677 N N . THR A 1 88 ? 6.693 31.679 47.259 1.00 8.05 88 THR A N 1
ATOM 678 C CA . THR A 1 88 ? 5.255 31.708 46.989 1.00 9.09 88 THR A CA 1
ATOM 679 C C . THR A 1 88 ? 4.991 31.440 45.509 1.00 10.09 88 THR A C 1
ATOM 680 O O . THR A 1 88 ? 5.862 31.657 44.666 1.00 8.70 88 THR A O 1
ATOM 684 N N . TYR A 1 89 ? 3.794 30.956 45.193 1.00 8.64 89 TYR A N 1
ATOM 685 C CA . TYR A 1 89 ? 3.444 30.713 43.801 1.00 6.84 89 TYR A CA 1
ATOM 686 C C . TYR A 1 89 ? 3.451 32.059 43.086 1.00 7.23 89 TYR A C 1
ATOM 687 O O . TYR A 1 89 ? 3.842 32.150 41.918 1.00 10.27 89 TYR A O 1
ATOM 696 N N . ALA A 1 90 ? 3.003 33.105 43.783 1.00 5.39 90 ALA A N 1
ATOM 697 C CA . ALA A 1 90 ? 2.972 34.443 43.191 1.00 8.42 90 ALA A CA 1
ATOM 698 C C . ALA A 1 90 ? 4.360 34.809 42.671 1.00 6.24 90 ALA A C 1
ATOM 699 O O . ALA A 1 90 ? 4.506 35.228 41.520 1.00 6.55 90 ALA A O 1
ATOM 701 N N . ASP A 1 91 ? 5.376 34.646 43.518 1.00 6.98 91 ASP A N 1
ATOM 702 C CA . ASP A 1 91 ? 6.754 34.936 43.128 1.00 7.44 91 ASP A CA 1
ATOM 703 C C . ASP A 1 91 ? 7.266 33.942 42.084 1.00 7.37 91 ASP A C 1
ATOM 704 O O . ASP A 1 91 ? 7.910 34.335 41.109 1.00 7.81 91 ASP A O 1
ATOM 709 N N . LEU A 1 92 ? 6.983 32.657 42.293 1.00 7.55 92 LEU A N 1
ATOM 710 C CA . LEU A 1 92 ? 7.440 31.612 41.372 1.00 6.01 92 LEU A CA 1
ATOM 711 C C . LEU A 1 92 ? 6.954 31.839 39.938 1.00 5.06 92 LEU A C 1
ATOM 712 O O . LEU A 1 92 ? 7.710 31.650 38.979 1.00 7.16 92 LEU A O 1
ATOM 717 N N . PHE A 1 93 ? 5.694 32.239 39.788 1.00 5.19 93 PHE A N 1
ATOM 718 C CA . PHE A 1 93 ? 5.145 32.499 38.454 1.00 6.59 93 PHE A CA 1
ATOM 719 C C . PHE A 1 93 ? 5.927 33.635 37.792 1.00 8.52 93 PHE A C 1
ATOM 720 O O . PHE A 1 93 ? 6.331 33.539 36.632 1.00 5.61 93 PHE A O 1
ATOM 728 N N . GLN A 1 94 ? 6.144 34.715 38.533 1.00 5.89 94 GLN A N 1
ATOM 729 C CA . GLN A 1 94 ? 6.862 35.844 37.966 1.00 4.33 94 GLN A CA 1
ATOM 730 C C . GLN A 1 94 ? 8.344 35.536 37.740 1.00 5.28 94 GLN A C 1
ATOM 731 O O . GLN A 1 94 ? 8.945 36.023 36.780 1.00 6.34 94 GLN A O 1
ATOM 737 N N . LEU A 1 95 ? 8.931 34.725 38.618 1.00 5.54 95 LEU A N 1
ATOM 738 C CA . LEU A 1 95 ? 10.335 34.352 38.476 1.00 7.84 95 LEU A CA 1
ATOM 739 C C . LEU A 1 95 ? 10.517 33.498 37.217 1.00 5.48 95 LEU A C 1
ATOM 740 O O . LEU A 1 95 ? 11.444 33.709 36.439 1.00 5.97 95 LEU A O 1
ATOM 745 N N . ALA A 1 96 ? 9.623 32.534 37.024 1.00 6.41 96 ALA A N 1
ATOM 746 C CA . ALA A 1 96 ? 9.685 31.660 35.858 1.00 4.95 96 ALA A CA 1
ATOM 747 C C . ALA A 1 96 ? 9.543 32.474 34.573 1.00 7.14 96 ALA A C 1
ATOM 748 O O . ALA A 1 96 ? 10.236 32.220 33.590 1.00 7.12 96 ALA A O 1
ATOM 750 N N . SER A 1 97 ? 8.647 33.457 34.584 1.00 7.76 97 SER A N 1
ATOM 751 C CA . SER A 1 97 ? 8.438 34.294 33.409 1.00 6.51 97 SER A CA 1
ATOM 752 C C . SER A 1 97 ? 9.657 35.156 33.085 1.00 4.19 97 SER A C 1
ATOM 753 O O . SER A 1 97 ? 10.145 35.143 31.960 1.00 5.71 97 SER A O 1
ATOM 756 N N . ALA A 1 98 ? 10.144 35.910 34.069 1.00 6.92 98 ALA A N 1
ATOM 757 C CA . ALA A 1 98 ? 11.308 36.773 33.857 1.00 7.60 98 ALA A CA 1
ATOM 758 C C . ALA A 1 98 ? 12.526 35.951 33.436 1.00 6.90 98 ALA A C 1
ATOM 759 O O . ALA A 1 98 ? 13.262 36.338 32.529 1.00 7.43 98 ALA A O 1
ATOM 761 N N . THR A 1 99 ? 12.739 34.819 34.098 1.00 5.81 99 THR A N 1
ATOM 762 C CA . THR A 1 99 ? 13.876 33.968 33.765 1.00 7.69 99 THR A CA 1
ATOM 763 C C . THR A 1 99 ? 13.725 33.457 32.336 1.00 5.96 99 THR A C 1
ATOM 764 O O . THR A 1 99 ? 14.693 33.399 31.587 1.00 6.92 99 THR A O 1
ATOM 768 N N . ALA A 1 100 ? 12.499 33.101 31.961 1.00 5.41 100 ALA A N 1
ATOM 769 C CA . ALA A 1 100 ? 12.218 32.611 30.613 1.00 6.51 100 ALA A CA 1
ATOM 770 C C . ALA A 1 100 ? 12.591 33.650 29.545 1.00 5.68 100 ALA A C 1
ATOM 771 O O . ALA A 1 100 ? 13.224 33.319 28.543 1.00 7.50 100 ALA A O 1
ATOM 773 N N . ILE A 1 101 ? 12.192 34.899 29.757 1.00 5.44 101 ILE A N 1
ATOM 774 C CA . ILE A 1 101 ? 12.499 35.973 28.812 1.00 6.14 101 ILE A CA 1
ATOM 775 C C . ILE A 1 101 ? 14.014 36.089 28.627 1.00 8.08 101 ILE A C 1
ATOM 776 O O . ILE A 1 101 ? 14.534 36.128 27.507 1.00 6.52 101 ILE A O 1
ATOM 781 N N . GLU A 1 102 ? 14.711 36.145 29.751 1.00 6.13 102 GLU A N 1
ATOM 782 C CA . GLU A 1 102 ? 16.155 36.288 29.755 1.00 9.63 102 GLU A CA 1
ATOM 783 C C . GLU A 1 102 ? 16.878 35.084 29.145 1.00 9.01 102 GLU A C 1
ATOM 784 O O . GLU A 1 102 ? 17.775 35.254 28.320 1.00 7.84 102 GLU A O 1
ATOM 790 N N . GLU A 1 103 ? 16.481 33.872 29.522 1.00 6.35 103 GLU A N 1
ATOM 791 C CA . GLU A 1 103 ? 17.118 32.673 28.973 1.00 6.95 103 GLU A CA 1
ATOM 792 C C . GLU A 1 103 ? 16.873 32.581 27.473 1.00 9.05 103 GLU A C 1
ATOM 793 O O . GLU A 1 103 ? 17.643 31.968 26.738 1.00 10.42 103 GLU A O 1
ATOM 799 N N . ALA A 1 104 ? 15.793 33.204 27.025 1.00 5.38 104 ALA A N 1
ATOM 800 C CA . ALA A 1 104 ? 15.429 33.199 25.623 1.00 7.49 104 ALA A CA 1
ATOM 801 C C . ALA A 1 104 ? 16.188 34.289 24.854 1.00 7.77 104 ALA A C 1
ATOM 802 O O . ALA A 1 104 ? 15.987 34.482 23.647 1.00 8.53 104 ALA A O 1
ATOM 804 N N . GLY A 1 105 ? 17.065 34.996 25.558 1.00 7.73 105 GLY A N 1
ATOM 805 C CA . GLY A 1 105 ? 17.846 36.043 24.922 1.00 8.78 105 GLY A CA 1
ATOM 806 C C . GLY A 1 105 ? 17.268 37.440 25.071 1.00 9.50 105 GLY A C 1
ATOM 807 O O . GLY A 1 105 ? 17.741 38.387 24.438 1.00 10.40 105 GLY A O 1
ATOM 808 N N . GLY A 1 106 ? 16.251 37.575 25.913 1.00 9.35 106 GLY A N 1
ATOM 809 C CA . GLY A 1 106 ? 15.636 38.872 26.111 1.00 9.15 106 GLY A CA 1
ATOM 810 C C . GLY A 1 106 ? 16.415 39.759 27.062 1.00 11.96 106 GLY A C 1
ATOM 811 O O . GLY A 1 106 ? 17.475 39.373 27.571 1.00 8.96 106 GLY A O 1
ATOM 812 N N . PRO A 1 107 ? 15.905 40.969 27.329 1.00 12.93 107 PRO A N 1
ATOM 813 C CA . PRO A 1 107 ? 16.568 41.911 28.233 1.00 11.63 107 PRO A CA 1
ATOM 814 C C . PRO A 1 107 ? 16.467 41.458 29.685 1.00 12.73 107 PRO A C 1
ATOM 815 O O . PRO A 1 107 ? 15.621 40.633 30.033 1.00 12.03 107 PRO A O 1
ATOM 819 N N . LYS A 1 108 ? 17.344 41.991 30.527 1.00 11.55 108 LYS A N 1
ATOM 820 C CA . LYS A 1 108 ? 17.322 41.667 31.943 1.00 11.09 108 LYS A CA 1
ATOM 821 C C . LYS A 1 108 ? 16.186 42.496 32.528 1.00 13.11 108 LYS A C 1
ATOM 822 O O . LYS A 1 108 ? 16.200 43.728 32.446 1.00 13.17 108 LYS A O 1
ATOM 828 N N . ILE A 1 109 ? 15.197 41.828 33.108 1.00 10.47 109 ILE A N 1
ATOM 829 C CA . ILE A 1 109 ? 14.057 42.532 33.680 1.00 9.95 109 ILE A CA 1
ATOM 830 C C . ILE A 1 109 ? 14.345 42.947 35.120 1.00 8.03 109 ILE A C 1
ATOM 831 O O . ILE A 1 109 ? 14.751 42.119 35.931 1.00 10.72 109 ILE A O 1
ATOM 836 N N . PRO A 1 110 ? 14.151 44.241 35.450 1.00 10.23 110 PRO A N 1
ATOM 837 C CA . PRO A 1 110 ? 14.386 44.776 36.801 1.00 8.43 110 PRO A CA 1
ATOM 838 C C . PRO A 1 110 ? 13.291 44.276 37.741 1.00 11.33 110 PRO A C 1
ATOM 839 O O . PRO A 1 110 ? 12.312 44.972 38.016 1.00 16.07 110 PRO A O 1
ATOM 843 N N . MET A 1 111 ? 13.485 43.063 38.242 1.00 9.91 111 MET A N 1
ATOM 844 C CA . MET A 1 111 ? 12.512 42.398 39.096 1.00 10.52 111 MET A CA 1
ATOM 845 C C . MET A 1 111 ? 12.698 42.517 40.600 1.00 11.79 111 MET A C 1
ATOM 846 O O . MET A 1 111 ? 13.810 42.696 41.097 1.00 15.89 111 MET A O 1
ATOM 851 N N . LYS A 1 112 ? 11.586 42.422 41.320 1.00 9.03 112 LYS A N 1
ATOM 852 C CA . LYS A 1 112 ? 11.627 42.421 42.771 1.00 9.64 112 LYS A CA 1
ATOM 853 C C . LYS A 1 112 ? 10.680 41.315 43.198 1.00 11.16 112 LYS A C 1
ATOM 854 O O . LYS A 1 112 ? 9.761 40.953 42.454 1.00 7.21 112 LYS A O 1
ATOM 860 N N . TYR A 1 113 ? 10.924 40.756 44.377 1.00 9.53 113 TYR A N 1
ATOM 861 C CA . TYR A 1 113 ? 10.107 39.663 44.875 1.00 6.78 113 TYR A CA 1
ATOM 862 C C . TYR A 1 113 ? 9.557 39.910 46.275 1.00 9.33 113 TYR A C 1
ATOM 863 O O . TYR A 1 113 ? 9.743 40.991 46.841 1.00 8.83 113 TYR A O 1
ATOM 872 N N . GLY A 1 114 ? 8.856 38.912 46.809 1.00 7.77 114 GLY A N 1
ATOM 873 C CA . GLY A 1 114 ? 8.256 39.030 48.128 1.00 8.76 114 GLY A CA 1
ATOM 874 C C . GLY A 1 114 ? 6.738 39.045 48.054 1.00 8.79 114 GLY A C 1
ATOM 875 O O . GLY A 1 114 ? 6.065 39.369 49.035 1.00 9.20 114 GLY A O 1
ATOM 876 N N . ARG A 1 115 ? 6.191 38.696 46.891 1.00 6.29 115 ARG A N 1
ATOM 877 C CA . ARG A 1 115 ? 4.739 38.672 46.706 1.00 8.50 115 ARG A CA 1
ATOM 878 C C . ARG A 1 115 ? 4.043 37.670 47.626 1.00 8.99 115 ARG A C 1
ATOM 879 O O . ARG A 1 115 ? 4.501 36.539 47.808 1.00 8.29 115 ARG A O 1
ATOM 887 N N . VAL A 1 116 ? 2.919 38.096 48.192 1.00 10.03 116 VAL A N 1
ATOM 888 C CA . VAL A 1 116 ? 2.138 37.252 49.084 1.00 8.28 116 VAL A CA 1
ATOM 889 C C . VAL A 1 116 ? 1.100 36.463 48.286 1.00 10.33 116 VAL A C 1
ATOM 890 O O . VAL A 1 116 ? 0.506 36.979 47.340 1.00 10.35 116 VAL A O 1
ATOM 894 N N . ASP A 1 117 ? 0.890 35.211 48.685 1.00 8.56 117 ASP A N 1
ATOM 895 C CA . ASP A 1 117 ? -0.060 34.312 48.035 1.00 7.93 117 ASP A CA 1
ATOM 896 C C . ASP A 1 117 ? -1.454 34.382 48.634 1.00 9.00 117 ASP A C 1
ATOM 897 O O . ASP A 1 117 ? -1.606 34.495 49.846 1.00 10.48 117 ASP A O 1
ATOM 902 N N . VAL A 1 118 ? -2.475 34.306 47.788 1.00 13.10 118 VAL A N 1
ATOM 903 C CA . VAL A 1 118 ? -3.842 34.258 48.287 1.00 10.37 118 VAL A CA 1
ATOM 904 C C . VAL A 1 118 ? -3.887 32.827 48.831 1.00 12.04 118 VAL A C 1
ATOM 905 O O . VAL A 1 118 ? -3.056 32.000 48.443 1.00 10.91 118 VAL A O 1
ATOM 909 N N . THR A 1 119 ? -4.837 32.526 49.712 1.00 11.29 119 THR A N 1
ATOM 910 C CA . THR A 1 119 ? -4.909 31.197 50.322 1.00 12.35 119 THR A CA 1
ATOM 911 C C . THR A 1 119 ? -6.095 30.299 49.952 1.00 13.23 119 THR A C 1
ATOM 912 O O . THR A 1 119 ? -6.035 29.085 50.146 1.00 14.37 119 THR A O 1
ATOM 916 N N . GLU A 1 120 ? -7.167 30.886 49.430 1.00 14.73 120 GLU A N 1
ATOM 917 C CA . GLU A 1 120 ? -8.356 30.116 49.069 1.00 17.73 120 GLU A CA 1
ATOM 918 C C . GLU A 1 120 ? -8.811 30.420 47.649 1.00 16.88 120 GLU A C 1
ATOM 919 O O . GLU A 1 120 ? -8.709 31.557 47.192 1.00 14.61 120 GLU A O 1
ATOM 925 N N . PRO A 1 121 ? -9.337 29.409 46.935 1.00 16.78 121 PRO A N 1
ATOM 926 C CA . PRO A 1 121 ? -9.799 29.636 45.562 1.00 17.12 121 PRO A CA 1
ATOM 927 C C . PRO A 1 121 ? -10.919 30.674 45.506 1.00 18.49 121 PRO A C 1
ATOM 928 O O . PRO A 1 121 ? -11.226 31.218 44.444 1.00 15.58 121 PRO A O 1
ATOM 932 N N . GLU A 1 122 ? -11.522 30.946 46.661 1.00 16.39 122 GLU A N 1
ATOM 933 C CA . GLU A 1 122 ? -12.592 31.929 46.751 1.00 18.00 122 GLU A CA 1
ATOM 934 C C . GLU A 1 122 ? -12.024 33.329 46.525 1.00 16.56 122 GLU A C 1
ATOM 935 O O . GLU A 1 122 ? -12.761 34.278 46.255 1.00 18.67 122 GLU A O 1
ATOM 941 N N . GLN A 1 123 ? -10.705 33.450 46.629 1.00 14.52 123 GLN A N 1
ATOM 942 C CA . GLN A 1 123 ? -10.039 34.733 46.438 1.00 14.27 123 GLN A CA 1
ATOM 943 C C . GLN A 1 123 ? -9.654 34.994 44.982 1.00 15.51 123 GLN A C 1
ATOM 944 O O . GLN A 1 123 ? -9.167 36.073 44.648 1.00 11.88 123 GLN A O 1
ATOM 950 N N . CYS A 1 124 ? -9.867 34.005 44.119 1.00 12.91 124 CYS A N 1
ATOM 951 C CA . CYS A 1 124 ? -9.564 34.162 42.699 1.00 12.18 124 CYS A CA 1
ATOM 952 C C . CYS A 1 124 ? -10.525 35.185 42.104 1.00 14.00 124 CYS A C 1
ATOM 953 O O . CYS A 1 124 ? -11.684 35.269 42.505 1.00 13.08 124 CYS A O 1
ATOM 956 N N . PRO A 1 125 ? -10.055 35.983 41.141 1.00 12.16 125 PRO A N 1
ATOM 957 C CA . PRO A 1 125 ? -10.942 36.975 40.531 1.00 13.92 125 PRO A CA 1
ATOM 958 C C . PRO A 1 125 ? -11.957 36.254 39.640 1.00 14.26 125 PRO A C 1
ATOM 959 O O . PRO A 1 125 ? -11.721 35.118 39.228 1.00 15.58 125 PRO A O 1
ATOM 963 N N . GLU A 1 126 ? -13.086 36.895 39.356 1.00 9.89 126 GLU A N 1
ATOM 964 C CA . GLU A 1 126 ? -14.076 36.274 38.488 1.00 11.03 126 GLU A CA 1
ATOM 965 C C . GLU A 1 126 ? -13.477 36.253 37.084 1.00 11.56 126 GLU A C 1
ATOM 966 O O . GLU A 1 126 ? -12.535 36.992 36.794 1.00 10.26 126 GLU A O 1
ATOM 972 N N . GLU A 1 127 ? -14.013 35.412 36.211 1.00 13.78 127 GLU A N 1
ATOM 973 C CA . GLU A 1 127 ? -13.500 35.332 34.851 1.00 11.56 127 GLU A CA 1
ATOM 974 C C . GLU A 1 127 ? -13.900 36.546 34.016 1.00 12.31 127 GLU A C 1
ATOM 975 O O . GLU A 1 127 ? -14.926 37.179 34.275 1.00 14.73 127 GLU A O 1
ATOM 981 N N . GLY A 1 128 ? -13.079 36.878 33.022 1.00 10.57 128 GLY A N 1
ATOM 982 C CA . GLY A 1 128 ? -13.388 37.999 32.151 1.00 11.82 128 GLY A CA 1
ATOM 983 C C . GLY A 1 128 ? -12.472 39.210 32.199 1.00 12.57 128 GLY A C 1
ATOM 984 O O . GLY A 1 128 ? -12.705 40.179 31.473 1.00 11.89 128 GLY A O 1
ATOM 985 N N . ARG A 1 129 ? -11.438 39.177 33.037 1.00 11.22 129 ARG A N 1
ATOM 986 C CA . ARG A 1 129 ? -10.521 40.311 33.134 1.00 11.14 129 ARG A CA 1
ATOM 987 C C . ARG A 1 129 ? -9.374 40.246 32.133 1.00 9.33 129 ARG A C 1
ATOM 988 O O . ARG A 1 129 ? -8.683 41.241 31.915 1.00 9.94 129 ARG A O 1
ATOM 996 N N . LEU A 1 130 ? -9.173 39.077 31.531 1.00 10.26 130 LEU A N 1
ATOM 997 C CA . LEU A 1 130 ? -8.124 38.901 30.531 1.00 8.65 130 LEU A CA 1
ATOM 998 C C . LEU A 1 130 ? -8.710 39.188 29.147 1.00 9.84 130 LEU A C 1
ATOM 999 O O . LEU A 1 130 ? -9.906 38.987 28.909 1.00 8.39 130 LEU A O 1
ATOM 1004 N N . PRO A 1 131 ? -7.872 39.656 28.211 1.00 10.03 131 PRO A N 1
ATOM 1005 C CA . PRO A 1 131 ? -8.293 39.989 26.847 1.00 9.81 131 PRO A CA 1
ATOM 1006 C C . PRO A 1 131 ? -8.680 38.838 25.930 1.00 11.87 131 PRO A C 1
ATOM 1007 O O . PRO A 1 131 ? -8.261 37.694 26.122 1.00 14.21 131 PRO A O 1
ATOM 1011 N N . ASP A 1 132 ? -9.500 39.164 24.937 1.00 10.47 132 ASP A N 1
ATOM 1012 C CA . ASP A 1 132 ? -9.929 38.216 23.918 1.00 10.77 132 ASP A CA 1
ATOM 1013 C C . ASP A 1 132 ? -9.117 38.600 22.693 1.00 11.71 132 ASP A C 1
ATOM 1014 O O . ASP A 1 132 ? -8.854 39.784 22.473 1.00 13.72 132 ASP A O 1
ATOM 1019 N N . ALA A 1 133 ? -8.718 37.613 21.900 1.00 12.40 133 ALA A N 1
ATOM 1020 C CA . ALA A 1 133 ? -7.927 37.889 20.709 1.00 11.20 133 ALA A CA 1
ATOM 1021 C C . ALA A 1 133 ? -8.791 38.318 19.528 1.00 12.39 133 ALA A C 1
ATOM 1022 O O . ALA A 1 133 ? -8.298 38.955 18.593 1.00 13.58 133 ALA A O 1
ATOM 1024 N N . GLY A 1 134 ? -10.079 37.988 19.572 1.00 10.11 134 GLY A N 1
ATOM 1025 C CA . GLY A 1 134 ? -10.943 38.354 18.466 1.00 13.99 134 GLY A CA 1
ATOM 1026 C C . GLY A 1 134 ? -12.210 39.129 18.779 1.00 16.12 134 GLY A C 1
ATOM 1027 O O . GLY A 1 134 ? -13.292 38.693 18.390 1.00 16.97 134 GLY A O 1
ATOM 1028 N N . PRO A 1 135 ? -12.121 40.279 19.471 1.00 15.45 135 PRO A N 1
ATOM 1029 C CA . PRO A 1 135 ? -13.322 41.059 19.786 1.00 15.25 135 PRO A CA 1
ATOM 1030 C C . PRO A 1 135 ? -13.735 41.868 18.552 1.00 19.85 135 PRO A C 1
ATOM 1031 O O . PRO A 1 135 ? -12.977 41.966 17.586 1.00 20.91 135 PRO A O 1
ATOM 1035 N N . PRO A 1 136 ? -14.942 42.457 18.565 1.00 24.52 136 PRO A N 1
ATOM 1036 C CA . PRO A 1 136 ? -15.373 43.243 17.403 1.00 22.31 136 PRO A CA 1
ATOM 1037 C C . PRO A 1 136 ? -14.500 44.473 17.130 1.00 17.49 136 PRO A C 1
ATOM 1038 O O . PRO A 1 136 ? -14.299 44.857 15.976 1.00 20.00 136 PRO A O 1
ATOM 1042 N N . SER A 1 137 ? -13.976 45.077 18.195 1.00 15.64 137 SER A N 1
ATOM 1043 C CA . SER A 1 137 ? -13.117 46.255 18.079 1.00 17.75 137 SER A CA 1
ATOM 1044 C C . SER A 1 137 ? -11.836 46.017 18.872 1.00 11.08 137 SER A C 1
ATOM 1045 O O . SER A 1 137 ? -11.684 46.513 19.987 1.00 9.22 137 SER A O 1
ATOM 1048 N N . PRO A 1 138 ? -10.892 45.259 18.294 1.00 12.64 138 PRO A N 1
ATOM 1049 C CA . PRO A 1 138 ? -9.602 44.910 18.900 1.00 10.95 138 PRO A CA 1
ATOM 1050 C C . PRO A 1 138 ? -8.839 46.019 19.634 1.00 10.96 138 PRO A C 1
ATOM 1051 O O . PRO A 1 138 ? -8.515 45.868 20.812 1.00 9.15 138 PRO A O 1
ATOM 1055 N N . ALA A 1 139 ? -8.547 47.121 18.946 1.00 11.74 139 ALA A N 1
ATOM 1056 C CA . ALA A 1 139 ? -7.809 48.222 19.560 1.00 7.85 139 ALA A CA 1
ATOM 1057 C C . ALA A 1 139 ? -8.523 48.775 20.791 1.00 8.82 139 ALA A C 1
ATOM 1058 O O . ALA A 1 139 ? -7.896 48.995 21.830 1.00 11.33 139 ALA A O 1
ATOM 1060 N N . GLN A 1 140 ? -9.830 49.001 20.686 1.00 10.66 140 GLN A N 1
ATOM 1061 C CA . GLN A 1 140 ? -10.570 49.519 21.832 1.00 11.30 140 GLN A CA 1
ATOM 1062 C C . GLN A 1 140 ? -10.617 48.476 22.940 1.00 9.71 140 GLN A C 1
ATOM 1063 O O . GLN A 1 140 ? -10.541 48.814 24.125 1.00 10.07 140 GLN A O 1
ATOM 1069 N N . HIS A 1 141 ? -10.745 47.207 22.559 1.00 9.25 141 HIS A N 1
ATOM 1070 C CA . HIS A 1 141 ? -10.787 46.145 23.555 1.00 8.93 141 HIS A CA 1
ATOM 1071 C C . HIS A 1 141 ? -9.472 46.129 24.334 1.00 9.29 141 HIS A C 1
ATOM 1072 O O . HIS A 1 141 ? -9.470 45.963 25.557 1.00 8.62 141 HIS A O 1
ATOM 1079 N N . LEU A 1 142 ? -8.355 46.306 23.633 1.00 6.22 142 LEU A N 1
ATOM 1080 C CA . LEU A 1 142 ? -7.060 46.321 24.305 1.00 6.97 142 LEU A CA 1
ATOM 1081 C C . LEU A 1 142 ? -6.999 47.473 25.315 1.00 9.16 142 LEU A C 1
ATOM 1082 O O . LEU A 1 142 ? -6.458 47.323 26.411 1.00 7.54 142 LEU A O 1
ATOM 1087 N N . ARG A 1 143 ? -7.554 48.623 24.948 1.00 8.38 143 ARG A N 1
ATOM 1088 C CA . ARG A 1 143 ? -7.561 49.748 25.868 1.00 6.94 143 ARG A CA 1
ATOM 1089 C C . ARG A 1 143 ? -8.454 49.446 27.068 1.00 7.13 143 ARG A C 1
ATOM 1090 O O . ARG A 1 143 ? -8.090 49.734 28.208 1.00 8.25 143 ARG A O 1
ATOM 1098 N N . ASP A 1 144 ? -9.619 48.858 26.819 1.00 10.38 144 ASP A N 1
ATOM 1099 C CA . ASP A 1 144 ? -10.529 48.529 27.914 1.00 10.28 144 ASP A CA 1
ATOM 1100 C C . ASP A 1 144 ? -9.855 47.650 28.961 1.00 12.70 144 ASP A C 1
ATOM 1101 O O . ASP A 1 144 ? -10.008 47.869 30.159 1.00 10.37 144 ASP A O 1
ATOM 1106 N N . VAL A 1 145 ? -9.107 46.653 28.496 1.00 9.76 145 VAL A N 1
ATOM 1107 C CA . VAL A 1 145 ? -8.437 45.715 29.388 1.00 10.48 145 VAL A CA 1
ATOM 1108 C C . VAL A 1 145 ? -7.166 46.250 30.044 1.00 7.97 145 VAL A C 1
ATOM 1109 O O . VAL A 1 145 ? -7.014 46.166 31.264 1.00 9.84 145 VAL A O 1
ATOM 1113 N N . PHE A 1 146 ? -6.259 46.804 29.243 1.00 9.05 146 PHE A N 1
ATOM 1114 C CA . PHE A 1 146 ? -4.999 47.311 29.777 1.00 7.92 146 PHE A CA 1
ATOM 1115 C C . PHE A 1 146 ? -5.089 48.623 30.552 1.00 7.67 146 PHE A C 1
ATOM 1116 O O . PHE A 1 146 ? -4.351 48.817 31.519 1.00 8.53 146 PHE A O 1
ATOM 1124 N N . TYR A 1 147 ? -5.981 49.523 30.147 1.00 9.79 147 TYR A N 1
ATOM 1125 C CA . TYR A 1 147 ? -6.122 50.781 30.881 1.00 7.83 147 TYR A CA 1
ATOM 1126 C C . TYR A 1 147 ? -6.636 50.473 32.290 1.00 8.32 147 TYR A C 1
ATOM 1127 O O . TYR A 1 147 ? -6.307 51.172 33.248 1.00 11.22 147 TYR A O 1
ATOM 1136 N N . ARG A 1 148 ? -7.439 49.418 32.405 1.00 10.16 148 ARG A N 1
ATOM 1137 C CA . ARG A 1 148 ? -7.993 48.995 33.692 1.00 10.76 148 ARG A CA 1
ATOM 1138 C C . ARG A 1 148 ? -6.863 48.554 34.631 1.00 11.70 148 ARG A C 1
ATOM 1139 O O . ARG A 1 148 ? -6.964 48.695 35.855 1.00 8.81 148 ARG A O 1
ATOM 1147 N N . MET A 1 149 ? -5.795 48.013 34.045 1.00 7.55 149 MET A N 1
ATOM 1148 C CA . MET A 1 149 ? -4.626 47.565 34.804 1.00 11.06 149 MET A CA 1
ATOM 1149 C C . MET A 1 149 ? -3.739 48.753 35.152 1.00 9.25 149 MET A C 1
ATOM 1150 O O . MET A 1 149 ? -2.823 48.638 35.968 1.00 10.62 149 MET A O 1
ATOM 1155 N N . GLY A 1 150 ? -3.993 49.887 34.509 1.00 8.93 150 GLY A N 1
ATOM 1156 C CA . GLY A 1 150 ? -3.177 51.058 34.757 1.00 10.00 150 GLY A CA 1
ATOM 1157 C C . GLY A 1 150 ? -1.994 51.124 33.805 1.00 12.45 150 GLY A C 1
ATOM 1158 O O . GLY A 1 150 ? -1.039 51.867 34.045 1.00 10.75 150 GLY A O 1
ATOM 1159 N N . LEU A 1 151 ? -2.047 50.341 32.729 1.00 10.88 151 LEU A N 1
ATOM 1160 C CA . LEU A 1 151 ? -0.976 50.328 31.732 1.00 9.41 151 LEU A CA 1
ATOM 1161 C C . LEU A 1 151 ? -1.363 51.232 30.559 1.00 11.52 151 LEU A C 1
ATOM 1162 O O . LEU A 1 151 ? -2.544 51.395 30.260 1.00 11.39 151 LEU A O 1
ATOM 1167 N N . ASN A 1 152 ? -0.366 51.818 29.901 1.00 9.83 152 ASN A N 1
ATOM 1168 C CA . ASN A 1 152 ? -0.622 52.726 28.787 1.00 10.49 152 ASN A CA 1
ATOM 1169 C C . ASN A 1 152 ? -0.398 52.120 27.400 1.00 12.22 152 ASN A C 1
ATOM 1170 O O . ASN A 1 152 ? -0.085 50.935 27.267 1.00 9.16 152 ASN A O 1
ATOM 1175 N N . ASP A 1 153 ? -0.559 52.946 26.367 1.00 10.17 153 ASP A N 1
ATOM 1176 C CA . ASP A 1 153 ? -0.389 52.492 24.987 1.00 9.61 153 ASP A CA 1
ATOM 1177 C C . ASP A 1 153 ? 0.992 51.922 24.717 1.00 10.01 153 ASP A C 1
ATOM 1178 O O . ASP A 1 153 ? 1.135 50.912 24.024 1.00 9.45 153 ASP A O 1
ATOM 1183 N N . LYS A 1 154 ? 2.009 52.581 25.254 1.00 9.45 154 LYS A N 1
ATOM 1184 C CA . LYS A 1 154 ? 3.369 52.121 25.071 1.00 10.29 154 LYS A CA 1
ATOM 1185 C C . LYS A 1 154 ? 3.489 50.710 25.634 1.00 9.10 154 LYS A C 1
ATOM 1186 O O . LYS A 1 154 ? 4.001 49.808 24.974 1.00 7.37 154 LYS A O 1
ATOM 1192 N N . GLU A 1 155 ? 3.004 50.526 26.857 1.00 9.43 155 GLU A N 1
ATOM 1193 C CA . GLU A 1 155 ? 3.073 49.229 27.514 1.00 13.54 155 GLU A CA 1
ATOM 1194 C C . GLU A 1 155 ? 2.249 48.155 26.806 1.00 9.06 155 GLU A C 1
ATOM 1195 O O . GLU A 1 155 ? 2.648 46.996 26.747 1.00 9.19 155 GLU A O 1
ATOM 1201 N N . ILE A 1 156 ? 1.111 48.542 26.247 1.00 7.80 156 ILE A N 1
ATOM 1202 C CA . ILE A 1 156 ? 0.273 47.589 25.528 1.00 7.38 156 ILE A CA 1
ATOM 1203 C C . ILE A 1 156 ? 1.041 47.020 24.332 1.00 7.73 156 ILE A C 1
ATOM 1204 O O . ILE A 1 156 ? 1.059 45.813 24.108 1.00 8.28 156 ILE A O 1
ATOM 1209 N N . VAL A 1 157 ? 1.687 47.896 23.569 1.00 6.99 157 VAL A N 1
ATOM 1210 C CA . VAL A 1 157 ? 2.434 47.455 22.399 1.00 5.46 157 VAL A CA 1
ATOM 1211 C C . VAL A 1 157 ? 3.689 46.660 22.768 1.00 5.38 157 VAL A C 1
ATOM 1212 O O . VAL A 1 157 ? 3.941 45.591 22.209 1.00 6.78 157 VAL A O 1
ATOM 1216 N N . ALA A 1 158 ? 4.469 47.173 23.715 1.00 7.14 158 ALA A N 1
ATOM 1217 C CA . ALA A 1 158 ? 5.697 46.497 24.126 1.00 6.33 158 ALA A CA 1
ATOM 1218 C C . ALA A 1 158 ? 5.438 45.089 24.669 1.00 6.78 158 ALA A C 1
ATOM 1219 O O . ALA A 1 158 ? 6.120 44.136 24.285 1.00 7.20 158 ALA A O 1
ATOM 1221 N N . LEU A 1 159 ? 4.453 44.954 25.553 1.00 6.59 159 LEU A N 1
ATOM 1222 C CA . LEU A 1 159 ? 4.137 43.655 26.141 1.00 5.08 159 LEU A CA 1
ATOM 1223 C C . LEU A 1 159 ? 3.602 42.663 25.102 1.00 5.91 159 LEU A C 1
ATOM 1224 O O . LEU A 1 159 ? 3.819 41.451 25.217 1.00 6.23 159 LEU A O 1
ATOM 1229 N N . SER A 1 160 ? 2.907 43.169 24.084 1.00 5.82 160 SER A N 1
ATOM 1230 C CA . SER A 1 160 ? 2.389 42.293 23.039 1.00 6.49 160 SER A CA 1
ATOM 1231 C C . SER A 1 160 ? 3.561 41.627 22.318 1.00 5.22 160 SER A C 1
ATOM 1232 O O . SER A 1 160 ? 3.413 40.562 21.716 1.00 6.28 160 SER A O 1
ATOM 1235 N N . GLY A 1 161 ? 4.725 42.267 22.388 1.00 6.30 161 GLY A N 1
ATOM 1236 C CA . GLY A 1 161 ? 5.921 41.733 21.756 1.00 4.20 161 GLY A CA 1
ATOM 1237 C C . GLY A 1 161 ? 6.374 40.398 22.331 1.00 5.11 161 GLY A C 1
ATOM 1238 O O . GLY A 1 161 ? 7.234 39.721 21.757 1.00 7.57 161 GLY A O 1
ATOM 1239 N N . ALA A 1 162 ? 5.810 40.012 23.470 1.00 5.07 162 ALA A N 1
ATOM 1240 C CA . ALA A 1 162 ? 6.170 38.735 24.073 1.00 8.06 162 ALA A CA 1
ATOM 1241 C C . ALA A 1 162 ? 5.714 37.603 23.151 1.00 10.53 162 ALA A C 1
ATOM 1242 O O . ALA A 1 162 ? 6.134 36.457 23.310 1.00 6.43 162 ALA A O 1
ATOM 1244 N N . HIS A 1 163 ? 4.850 37.927 22.189 1.00 6.79 163 HIS A N 1
ATOM 1245 C CA . HIS A 1 163 ? 4.374 36.929 21.235 1.00 6.74 163 HIS A CA 1
ATOM 1246 C C . HIS A 1 163 ? 5.494 36.496 20.296 1.00 7.98 163 HIS A C 1
ATOM 1247 O O . HIS A 1 163 ? 5.295 35.667 19.411 1.00 6.82 163 HIS A O 1
ATOM 1254 N N . THR A 1 164 ? 6.676 37.070 20.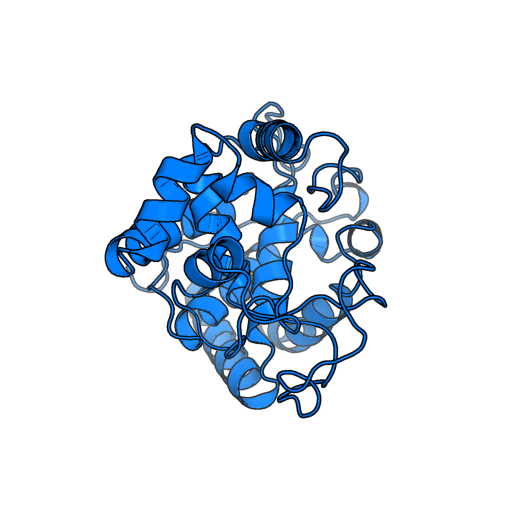491 1.00 7.11 164 THR A N 1
ATOM 1255 C CA . THR A 1 164 ? 7.829 36.674 19.701 1.00 3.84 164 THR A CA 1
ATOM 1256 C C . THR A 1 164 ? 8.176 35.284 20.248 1.00 7.50 164 THR A C 1
ATOM 1257 O O . THR A 1 164 ? 8.907 34.520 19.639 1.00 7.49 164 THR A O 1
ATOM 1261 N N . LEU A 1 165 ? 7.611 34.955 21.404 1.00 7.48 165 LEU A N 1
ATOM 1262 C CA . LEU A 1 165 ? 7.838 33.655 22.024 1.00 9.41 165 LEU A CA 1
ATOM 1263 C C . LEU A 1 165 ? 6.603 32.772 21.941 1.00 8.29 165 LEU A C 1
ATOM 1264 O O . LEU A 1 165 ? 5.496 33.218 22.229 1.00 9.83 165 LEU A O 1
ATOM 1269 N N . GLY A 1 166 ? 6.790 31.521 21.544 1.00 7.17 166 GLY A N 1
ATOM 1270 C CA . GLY A 1 166 ? 5.671 30.603 21.514 1.00 6.61 166 GLY A CA 1
ATOM 1271 C C . GLY A 1 166 ? 4.754 30.524 20.314 1.00 8.61 166 GLY A C 1
ATOM 1272 O O . GLY A 1 166 ? 5.066 30.988 19.210 1.00 7.32 166 GLY A O 1
ATOM 1273 N N . ARG A 1 167 ? 3.586 29.938 20.561 1.00 9.19 167 ARG A N 1
ATOM 1274 C CA . ARG A 1 167 ? 2.610 29.716 19.512 1.00 7.80 167 ARG A CA 1
ATOM 1275 C C . ARG A 1 167 ? 1.199 29.570 20.070 1.00 12.30 167 ARG A C 1
ATOM 1276 O O . ARG A 1 167 ? 0.990 29.564 21.290 1.00 11.67 167 ARG A O 1
ATOM 1284 N N . SER A 1 168 ? 0.238 29.462 19.157 1.00 8.47 168 SER A N 1
ATOM 1285 C CA . SER A 1 168 ? -1.169 29.288 19.503 1.00 7.17 168 SER A CA 1
ATOM 1286 C C . SER A 1 168 ? -1.600 27.903 19.009 1.00 6.21 168 SER A C 1
ATOM 1287 O O . SER A 1 168 ? -1.118 27.422 17.982 1.00 8.83 168 SER A O 1
ATOM 1290 N N . ARG A 1 169 ? -2.500 27.265 19.747 1.00 6.99 169 ARG A N 1
ATOM 1291 C CA . ARG A 1 169 ? -2.983 25.940 19.373 1.00 8.49 169 ARG A CA 1
ATOM 1292 C C . ARG A 1 169 ? -4.502 25.948 19.294 1.00 10.63 169 ARG A C 1
ATOM 1293 O O . ARG A 1 169 ? -5.174 26.435 20.203 1.00 11.45 169 ARG A O 1
ATOM 1301 N N . PRO A 1 170 ? -5.068 25.419 18.197 1.00 15.20 170 PRO A N 1
ATOM 1302 C CA . PRO A 1 170 ? -6.530 25.407 18.091 1.00 17.05 170 PRO A CA 1
ATOM 1303 C C . PRO A 1 170 ? -7.191 24.564 19.192 1.00 17.56 170 PRO A C 1
ATOM 1304 O O . PRO A 1 170 ? -8.382 24.705 19.459 1.00 21.55 170 PRO A O 1
ATOM 1308 N N . ASP A 1 171 ? -6.407 23.709 19.843 1.00 19.10 171 ASP A N 1
ATOM 1309 C CA . ASP A 1 171 ? -6.911 22.867 20.926 1.00 20.72 171 ASP A CA 1
ATOM 1310 C C . ASP A 1 171 ? -6.806 23.570 22.286 1.00 22.78 171 ASP A C 1
ATOM 1311 O O . ASP A 1 171 ? -7.202 23.017 23.315 1.00 26.26 171 ASP A O 1
ATOM 1316 N N . ARG A 1 172 ? -6.254 24.782 22.287 1.00 15.72 172 ARG A N 1
ATOM 1317 C CA . ARG A 1 172 ? -6.150 25.577 23.508 1.00 12.43 172 ARG A CA 1
ATOM 1318 C C . ARG A 1 172 ? -7.024 26.814 23.366 1.00 12.73 172 ARG A C 1
ATOM 1319 O O . ARG A 1 172 ? -8.209 26.774 23.687 1.00 14.60 172 ARG A O 1
ATOM 1327 N N . SER A 1 173 ? -6.450 27.905 22.871 1.00 12.22 173 SER A N 1
ATOM 1328 C CA . SER A 1 173 ? -7.208 29.138 22.684 1.00 11.66 173 SER A CA 1
ATOM 1329 C C . SER A 1 173 ? -8.171 29.014 21.507 1.00 13.27 173 SER A C 1
ATOM 1330 O O . SER A 1 173 ? -9.184 29.705 21.452 1.00 17.63 173 SER A O 1
ATOM 1333 N N . GLY A 1 174 ? -7.844 28.140 20.562 1.00 13.34 174 GLY A N 1
ATOM 1334 C CA . GLY A 1 174 ? -8.695 27.962 19.399 1.00 15.90 174 GLY A CA 1
ATOM 1335 C C . GLY A 1 174 ? -8.141 28.656 18.167 1.00 13.99 174 GLY A C 1
ATOM 1336 O O . GLY A 1 174 ? -8.658 28.478 17.065 1.00 15.09 174 GLY A O 1
ATOM 1337 N N . TRP A 1 175 ? -7.085 29.445 18.349 1.00 10.69 175 TRP A N 1
ATOM 1338 C CA . TRP A 1 175 ? -6.474 30.157 17.235 1.00 10.59 175 TRP A CA 1
ATOM 1339 C C . TRP A 1 175 ? -5.262 29.423 16.682 1.00 11.80 175 TRP A C 1
ATOM 1340 O O . TRP A 1 175 ? -4.617 28.648 17.388 1.00 11.75 175 TRP A O 1
ATOM 1351 N N . GLY A 1 176 ? -4.966 29.673 15.410 1.00 12.13 176 GLY A N 1
ATOM 1352 C CA . GLY A 1 176 ? -3.817 29.056 14.772 1.00 12.98 176 GLY A CA 1
ATOM 1353 C C . GLY A 1 176 ? -4.064 27.738 14.065 1.00 13.97 176 GLY A C 1
ATOM 1354 O O . GLY A 1 176 ? -5.087 27.085 14.269 1.00 12.95 176 GLY A O 1
ATOM 1355 N N . LYS A 1 177 ? -3.106 27.359 13.224 1.00 15.14 177 LYS A N 1
ATOM 1356 C CA . LYS A 1 177 ? -3.162 26.110 12.475 1.00 13.94 177 LYS A CA 1
ATOM 1357 C C . LYS A 1 177 ? -2.662 25.002 13.390 1.00 13.22 177 LYS A C 1
ATOM 1358 O O . LYS A 1 177 ? -1.937 25.264 14.351 1.00 15.19 177 LYS A O 1
ATOM 1364 N N . PRO A 1 178 ? -3.037 23.745 13.101 1.00 15.40 178 PRO A N 1
ATOM 1365 C CA . PRO A 1 178 ? -2.615 22.594 13.908 1.00 14.07 178 PRO A CA 1
ATOM 1366 C C . PRO A 1 178 ? -1.095 22.445 13.989 1.00 14.98 178 PRO A C 1
ATOM 1367 O O . PRO A 1 178 ? -0.564 21.938 14.980 1.00 16.69 178 PRO A O 1
ATOM 1371 N N . GLU A 1 179 ? -0.403 22.884 12.940 1.00 11.06 179 GLU A N 1
ATOM 1372 C CA . GLU A 1 179 ? 1.056 22.832 12.886 1.00 9.46 179 GLU A CA 1
ATOM 1373 C C . GLU A 1 179 ? 1.552 23.568 11.649 1.00 9.20 179 GLU A C 1
ATOM 1374 O O . GLU A 1 179 ? 0.773 23.873 10.747 1.00 12.17 179 GLU A O 1
ATOM 1380 N N . THR A 1 180 ? 2.848 23.861 11.619 1.00 9.16 180 THR A N 1
ATOM 1381 C CA . THR A 1 180 ? 3.465 24.529 10.477 1.00 10.48 180 THR A CA 1
ATOM 1382 C C . THR A 1 180 ? 4.886 24.000 10.379 1.00 10.54 180 THR A C 1
ATOM 1383 O O . THR A 1 180 ? 5.339 23.271 11.262 1.00 11.14 180 THR A O 1
ATOM 1387 N N . LYS A 1 181 ? 5.590 24.368 9.314 1.00 11.39 181 LYS A N 1
ATOM 1388 C CA . LYS A 1 181 ? 6.963 23.913 9.141 1.00 15.97 181 LYS A CA 1
ATOM 1389 C C . LYS A 1 181 ? 7.861 24.360 10.302 1.00 14.91 181 LYS A C 1
ATOM 1390 O O . LYS A 1 181 ? 8.864 23.715 10.603 1.00 14.02 181 LYS A O 1
ATOM 1396 N N . TYR A 1 182 ? 7.480 25.453 10.963 1.00 11.60 182 TYR A N 1
ATOM 1397 C CA . TYR A 1 182 ? 8.249 26.000 12.080 1.00 8.90 182 TYR A CA 1
ATOM 1398 C C . TYR A 1 182 ? 7.991 25.324 13.427 1.00 10.44 182 TYR A C 1
ATOM 1399 O O . TYR A 1 182 ? 8.779 25.489 14.360 1.00 10.44 182 TYR A O 1
ATOM 1408 N N . THR A 1 183 ? 6.898 24.573 13.536 1.00 9.18 183 THR A N 1
ATOM 1409 C CA . THR A 1 183 ? 6.551 23.936 14.811 1.00 10.12 183 THR A CA 1
ATOM 1410 C C . THR A 1 183 ? 6.399 22.418 14.788 1.00 10.92 183 THR A C 1
ATOM 1411 O O . THR A 1 183 ? 6.354 21.790 15.847 1.00 10.30 183 THR A O 1
ATOM 1415 N N . LYS A 1 184 ? 6.315 21.835 13.593 1.00 11.38 184 LYS A N 1
ATOM 1416 C CA . LYS A 1 184 ? 6.121 20.391 13.442 1.00 15.84 184 LYS A CA 1
ATOM 1417 C C . LYS A 1 184 ? 7.194 19.484 14.053 1.00 14.18 184 LYS A C 1
ATOM 1418 O O . LYS A 1 184 ? 6.973 18.280 14.210 1.00 12.81 184 LYS A O 1
ATOM 1424 N N . ASP A 1 185 ? 8.348 20.050 14.391 1.00 14.68 185 ASP A N 1
ATOM 1425 C CA . ASP A 1 185 ? 9.436 19.267 14.972 1.00 16.22 185 ASP A CA 1
ATOM 1426 C C . ASP A 1 185 ? 9.868 19.782 16.336 1.00 16.67 185 ASP A C 1
ATOM 1427 O O . ASP A 1 185 ? 10.993 19.532 16.771 1.00 19.55 185 ASP A O 1
ATOM 1432 N N . GLY A 1 186 ? 8.981 20.501 17.014 1.00 14.32 186 GLY A N 1
ATOM 1433 C CA . GLY A 1 186 ? 9.336 21.034 18.314 1.00 13.24 186 GLY A CA 1
ATOM 1434 C C . GLY A 1 186 ? 10.428 22.081 18.181 1.00 13.12 186 GLY A C 1
ATOM 1435 O O . GLY A 1 186 ? 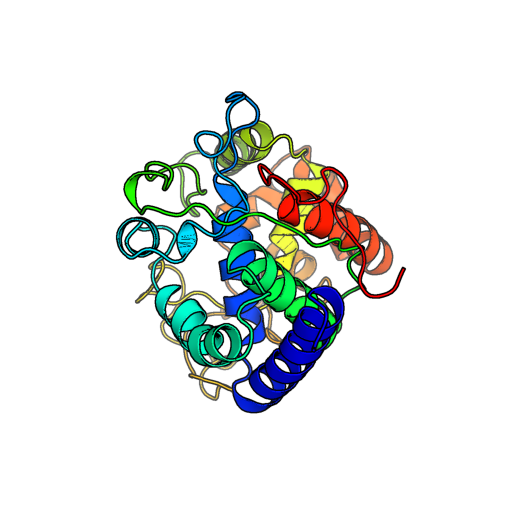10.447 22.817 17.192 1.00 15.30 186 GLY A O 1
ATOM 1436 N N . PRO A 1 187 ? 11.375 22.158 19.131 1.00 14.98 187 PRO A N 1
ATOM 1437 C CA . PRO A 1 187 ? 11.499 21.322 20.331 1.00 15.34 187 PRO A CA 1
ATOM 1438 C C . PRO A 1 187 ? 10.300 21.403 21.268 1.00 13.61 187 PRO A C 1
ATOM 1439 O O . PRO A 1 187 ? 9.377 22.190 21.052 1.00 14.03 187 PRO A O 1
ATOM 1443 N N . GLY A 1 188 ? 10.322 20.594 22.319 1.00 14.18 188 GLY A N 1
ATOM 1444 C CA . GLY A 1 188 ? 9.192 20.569 23.224 1.00 12.37 188 GLY A CA 1
ATOM 1445 C C . GLY A 1 188 ? 8.104 19.820 22.473 1.00 16.66 188 GLY A C 1
ATOM 1446 O O . GLY A 1 188 ? 8.408 19.021 21.585 1.00 18.26 188 GLY A O 1
ATOM 1447 N N . ALA A 1 189 ? 6.844 20.071 22.809 1.00 14.24 189 ALA A N 1
ATOM 1448 C CA . ALA A 1 189 ? 5.735 19.407 22.132 1.00 11.78 189 ALA A CA 1
ATOM 1449 C C . ALA A 1 189 ? 5.496 20.091 20.789 1.00 12.87 189 ALA A C 1
ATOM 1450 O O . ALA A 1 189 ? 5.190 21.280 20.737 1.00 12.20 189 ALA A O 1
ATOM 1452 N N . PRO A 1 190 ? 5.640 19.352 19.681 1.00 14.01 190 PRO A N 1
ATOM 1453 C CA . PRO A 1 190 ? 5.415 19.992 18.380 1.00 14.00 190 PRO A CA 1
ATOM 1454 C C . PRO A 1 190 ? 3.977 20.446 18.142 1.00 12.14 190 PRO A C 1
ATOM 1455 O O . PRO A 1 190 ? 3.066 20.078 18.885 1.00 12.40 190 PRO A O 1
ATOM 1459 N N . GLY A 1 191 ? 3.784 21.269 17.115 1.00 10.58 191 GLY A N 1
ATOM 1460 C CA . GLY A 1 191 ? 2.446 21.729 16.788 1.00 8.98 191 GLY A CA 1
ATOM 1461 C C . GLY A 1 191 ? 2.126 23.178 17.095 1.00 10.05 191 GLY A C 1
ATOM 1462 O O . GLY A 1 191 ? 2.927 23.902 17.685 1.00 9.22 191 GLY A O 1
ATOM 1463 N N . GLY A 1 192 ? 0.926 23.589 16.693 1.00 12.45 192 GLY A N 1
ATOM 1464 C CA . GLY A 1 192 ? 0.483 24.954 16.906 1.00 8.13 192 GLY A CA 1
ATOM 1465 C C . GLY A 1 192 ? 1.045 25.864 15.831 1.00 10.10 192 GLY A C 1
ATOM 1466 O O . GLY A 1 192 ? 1.712 25.403 14.901 1.00 9.81 192 GLY A O 1
ATOM 1467 N N . GLN A 1 193 ? 0.772 27.158 15.949 1.00 7.77 193 GLN A N 1
ATOM 1468 C CA . GLN A 1 193 ? 1.274 28.122 14.982 1.00 8.93 193 GLN A CA 1
ATOM 1469 C C . GLN A 1 193 ? 1.917 29.289 15.714 1.00 6.98 193 GLN A C 1
ATOM 1470 O O . GLN A 1 193 ? 1.312 29.907 16.587 1.00 9.77 193 GLN A O 1
ATOM 1476 N N . SER A 1 194 ? 3.153 29.588 15.343 1.00 8.24 194 SER A N 1
ATOM 1477 C CA . SER A 1 194 ? 3.900 30.673 15.962 1.00 8.78 194 SER A CA 1
ATOM 1478 C C . SER A 1 194 ? 3.705 32.008 15.243 1.00 6.46 194 SER A C 1
ATOM 1479 O O . SER A 1 194 ? 3.229 32.049 14.106 1.00 6.25 194 SER A O 1
ATOM 1482 N N . TRP A 1 195 ? 4.077 33.092 15.924 1.00 6.76 195 TRP A N 1
ATOM 1483 C CA . TRP A 1 195 ? 4.004 34.440 15.357 1.00 6.08 195 TRP A CA 1
ATOM 1484 C C . TRP A 1 195 ? 5.310 34.718 14.613 1.00 7.07 195 TRP A C 1
ATOM 1485 O O . TRP A 1 195 ? 5.335 35.484 13.654 1.00 8.78 195 TRP A O 1
ATOM 1496 N N . THR A 1 196 ? 6.390 34.094 15.079 1.00 6.72 196 THR A N 1
ATOM 1497 C CA . THR A 1 196 ? 7.714 34.268 14.487 1.00 6.51 196 THR A CA 1
ATOM 1498 C C . THR A 1 196 ? 8.338 32.916 14.133 1.00 9.47 196 THR A C 1
ATOM 1499 O O . THR A 1 196 ? 7.958 31.881 14.688 1.00 7.13 196 THR A O 1
ATOM 1503 N N . ALA A 1 197 ? 9.299 32.929 13.212 1.00 8.34 197 ALA A N 1
ATOM 1504 C CA . ALA A 1 197 ? 9.977 31.703 12.792 1.00 11.60 197 ALA A CA 1
ATOM 1505 C C . ALA A 1 197 ? 10.753 31.092 13.955 1.00 8.25 197 ALA A C 1
ATOM 1506 O O . ALA A 1 197 ? 10.661 29.891 14.212 1.00 10.34 197 ALA A O 1
ATOM 1508 N N . GLN A 1 198 ? 11.519 31.918 14.661 1.00 9.90 198 GLN A N 1
ATOM 1509 C CA . GLN A 1 198 ? 12.285 31.433 15.808 1.00 12.25 198 GLN A CA 1
ATOM 1510 C C . GLN A 1 198 ? 11.486 31.744 17.080 1.00 8.64 198 GLN A C 1
ATOM 1511 O O . GLN A 1 198 ? 11.857 32.644 17.833 1.00 8.68 198 GLN A O 1
ATOM 1517 N N . TRP A 1 199 ? 10.417 30.995 17.325 1.00 7.99 199 TRP A N 1
ATOM 1518 C CA . TRP A 1 199 ? 9.578 31.247 18.480 1.00 8.69 199 TRP A CA 1
ATOM 1519 C C . TRP A 1 199 ? 10.151 30.896 19.855 1.00 9.84 199 TRP A C 1
ATOM 1520 O O . TRP A 1 199 ? 9.434 30.910 20.866 1.00 9.05 199 TRP A O 1
ATOM 1531 N N . LEU A 1 200 ? 11.439 30.577 19.909 1.00 7.49 200 LEU A N 1
ATOM 1532 C CA . LEU A 1 200 ? 12.101 30.338 21.199 1.00 10.03 200 LEU A CA 1
ATOM 1533 C C . LEU A 1 200 ? 13.204 31.399 21.377 1.00 11.75 200 LEU A C 1
ATOM 1534 O O . LEU A 1 200 ? 14.023 31.325 22.291 1.00 11.05 200 LEU A O 1
ATOM 1539 N N . LYS A 1 201 ? 13.204 32.395 20.493 1.00 9.57 201 LYS A N 1
ATOM 1540 C CA . LYS A 1 201 ? 14.177 33.482 20.549 1.00 8.78 201 LYS A CA 1
ATOM 1541 C C . LYS A 1 201 ? 13.466 34.789 20.876 1.00 8.73 201 LYS A C 1
ATOM 1542 O O . LYS A 1 201 ? 12.500 35.146 20.217 1.00 9.31 201 LYS A O 1
ATOM 1548 N N . PHE A 1 202 ? 13.923 35.503 21.898 1.00 7.99 202 PHE A N 1
ATOM 1549 C CA . PHE A 1 202 ? 13.269 36.761 22.233 1.00 8.23 202 PHE A CA 1
ATOM 1550 C C . PHE A 1 202 ? 13.952 37.927 21.540 1.00 7.35 202 PHE A C 1
ATOM 1551 O O . PHE A 1 202 ? 15.082 38.294 21.879 1.00 10.46 202 PHE A O 1
ATOM 1559 N N . ASP A 1 203 ? 13.265 38.484 20.548 1.00 9.40 203 ASP A N 1
ATOM 1560 C CA . ASP A 1 203 ? 13.757 39.641 19.811 1.00 9.15 203 ASP A CA 1
ATOM 1561 C C . ASP A 1 203 ? 12.554 40.447 19.314 1.00 11.02 203 ASP A C 1
ATOM 1562 O O . ASP A 1 203 ? 11.421 40.164 19.701 1.00 12.82 203 ASP A O 1
ATOM 1567 N N . ASN A 1 204 ? 12.793 41.442 18.466 1.00 11.00 204 ASN A N 1
ATOM 1568 C CA . ASN A 1 204 ? 11.712 42.288 17.958 1.00 9.62 204 ASN A CA 1
ATOM 1569 C C . ASN A 1 204 ? 11.043 41.799 16.670 1.00 9.86 204 ASN A C 1
ATOM 1570 O O . ASN A 1 204 ? 10.275 42.541 16.056 1.00 12.33 204 ASN A O 1
ATOM 1575 N N . SER A 1 205 ? 11.312 40.560 16.264 1.00 10.69 205 SER A N 1
ATOM 1576 C CA . SER A 1 205 ? 10.726 40.027 15.034 1.00 10.76 205 SER A CA 1
ATOM 1577 C C . SER A 1 205 ? 9.204 40.039 14.985 1.00 8.33 205 SER A C 1
ATOM 1578 O O . SER A 1 205 ? 8.625 40.140 13.912 1.00 11.43 205 SER A O 1
ATOM 1581 N N . TYR A 1 206 ? 8.557 39.914 16.138 1.00 10.28 206 TYR A N 1
ATOM 1582 C CA . TYR A 1 206 ? 7.098 39.931 16.196 1.00 7.16 206 TYR A CA 1
ATOM 1583 C C . TYR A 1 206 ? 6.561 41.168 15.467 1.00 8.71 206 TYR A C 1
ATOM 1584 O O . TYR A 1 206 ? 5.663 41.077 14.624 1.00 7.43 206 TYR A O 1
ATOM 1593 N N . PHE A 1 207 ? 7.129 42.324 15.787 1.00 7.30 207 PHE A N 1
ATOM 1594 C CA . PHE A 1 207 ? 6.691 43.570 15.178 1.00 7.71 207 PHE A CA 1
ATOM 1595 C C . PHE A 1 207 ? 6.946 43.611 13.680 1.00 7.90 207 PHE A C 1
ATOM 1596 O O . PHE A 1 207 ? 6.160 44.177 12.929 1.00 11.21 207 PHE A O 1
ATOM 1604 N N . LYS A 1 208 ? 8.038 43.007 13.237 1.00 5.35 208 LYS A N 1
ATOM 1605 C CA . LYS A 1 208 ? 8.331 42.997 11.810 1.00 10.33 208 LYS A CA 1
ATOM 1606 C C . LYS A 1 208 ? 7.364 42.071 11.082 1.00 9.84 208 LYS A C 1
ATOM 1607 O O . LYS A 1 208 ? 6.799 42.434 10.050 1.00 9.31 208 LYS A O 1
ATOM 1613 N N . ASP A 1 209 ? 7.158 40.884 11.640 1.00 8.38 209 ASP A N 1
ATOM 1614 C CA . ASP A 1 209 ? 6.278 39.903 11.028 1.00 6.21 209 ASP A CA 1
ATOM 1615 C C . ASP A 1 209 ? 4.806 40.302 10.946 1.00 7.03 209 ASP A C 1
ATOM 1616 O O . ASP A 1 209 ? 4.186 40.136 9.897 1.00 8.76 209 ASP A O 1
ATOM 1621 N N . ILE A 1 210 ? 4.234 40.826 12.029 1.00 5.73 210 ILE A N 1
ATOM 1622 C CA . ILE A 1 210 ? 2.821 41.198 11.973 1.00 8.77 210 ILE A CA 1
ATOM 1623 C C . ILE A 1 210 ? 2.579 42.342 10.981 1.00 12.41 210 ILE A C 1
ATOM 1624 O O . ILE A 1 210 ? 1.475 42.500 10.464 1.00 13.45 210 ILE A O 1
ATOM 1629 N N . LYS A 1 211 ? 3.609 43.132 10.704 1.00 9.10 211 LYS A N 1
ATOM 1630 C CA . LYS A 1 211 ? 3.456 44.221 9.751 1.00 12.96 211 LYS A CA 1
ATOM 1631 C C . LYS A 1 211 ? 3.666 43.724 8.322 1.00 10.49 211 LYS A C 1
ATOM 1632 O O . LYS A 1 211 ? 2.877 44.026 7.427 1.00 10.29 211 LYS A O 1
ATOM 1638 N N . GLU A 1 212 ? 4.730 42.957 8.116 1.00 9.77 212 GLU A N 1
ATOM 1639 C CA . GLU A 1 212 ? 5.053 42.447 6.787 1.00 8.36 212 GLU A CA 1
ATOM 1640 C C . GLU A 1 212 ? 4.051 41.445 6.239 1.00 6.72 212 GLU A C 1
ATOM 1641 O O . GLU A 1 212 ? 3.691 41.515 5.066 1.00 8.84 212 GLU A O 1
ATOM 1647 N N . ARG A 1 213 ? 3.608 40.517 7.086 1.00 6.73 213 ARG A N 1
ATOM 1648 C CA . ARG A 1 213 ? 2.648 39.495 6.680 1.00 9.04 213 ARG A CA 1
ATOM 1649 C C . ARG A 1 213 ? 2.994 38.909 5.315 1.00 10.94 213 ARG A C 1
ATOM 1650 O O . ARG A 1 213 ? 2.179 38.931 4.392 1.00 10.59 213 ARG A O 1
ATOM 1658 N N . ARG A 1 214 ? 4.214 38.394 5.196 1.00 9.20 214 ARG A N 1
ATOM 1659 C CA . ARG A 1 214 ? 4.667 37.782 3.951 1.00 15.20 214 ARG A CA 1
ATOM 1660 C C . ARG A 1 214 ? 4.737 36.257 4.073 1.00 14.91 214 ARG A C 1
ATOM 1661 O O . ARG A 1 214 ? 4.792 35.545 3.069 1.00 12.40 214 ARG A O 1
ATOM 1669 N N . ASP A 1 215 ? 4.711 35.766 5.311 1.00 9.72 215 ASP A N 1
ATOM 1670 C CA . ASP A 1 215 ? 4.788 34.331 5.593 1.00 8.79 215 ASP A CA 1
ATOM 1671 C C . ASP A 1 215 ? 3.448 33.780 6.103 1.00 10.78 215 ASP A C 1
ATOM 1672 O O . ASP A 1 215 ? 3.043 34.048 7.236 1.00 9.87 215 ASP A O 1
ATOM 1677 N N . GLU A 1 216 ? 2.778 32.997 5.258 1.00 12.99 216 GLU A N 1
ATOM 1678 C CA . GLU A 1 216 ? 1.479 32.415 5.590 1.00 19.47 216 GLU A CA 1
ATOM 1679 C C . GLU A 1 216 ? 1.496 31.479 6.800 1.00 17.23 216 GLU A C 1
ATOM 1680 O O . GLU A 1 216 ? 0.446 31.178 7.374 1.00 14.93 216 GLU A O 1
ATOM 1686 N N . ASP A 1 217 ? 2.680 31.015 7.189 1.00 12.05 217 ASP A N 1
ATOM 1687 C CA . ASP A 1 217 ? 2.783 30.131 8.342 1.00 10.25 217 ASP A CA 1
ATOM 1688 C C . ASP A 1 217 ? 2.926 30.899 9.647 1.00 11.53 217 ASP A C 1
ATOM 1689 O O . ASP A 1 217 ? 2.951 30.292 10.716 1.00 12.76 217 ASP A O 1
ATOM 1694 N N . LEU A 1 218 ? 3.017 32.224 9.560 1.00 7.73 218 LEU A N 1
ATOM 1695 C CA . LEU A 1 218 ? 3.150 33.064 10.745 1.00 8.81 218 LEU A CA 1
ATOM 1696 C C . LEU A 1 218 ? 1.790 33.628 11.163 1.00 12.99 218 LEU A C 1
ATOM 1697 O O . LEU A 1 218 ? 1.047 34.177 10.348 1.00 10.55 218 LEU A O 1
ATOM 1702 N N . LEU A 1 219 ? 1.479 33.492 12.447 1.00 9.52 219 LEU A N 1
ATOM 1703 C CA . LEU A 1 219 ? 0.198 33.934 12.992 1.00 8.54 219 LEU A CA 1
ATOM 1704 C C . LEU A 1 219 ? 0.052 35.430 13.246 1.00 7.88 219 LEU A C 1
ATOM 1705 O O . LEU A 1 219 ? 0.998 36.098 13.658 1.00 6.65 219 LEU A O 1
ATOM 1710 N N . VAL A 1 220 ? -1.149 35.943 12.989 1.00 9.01 220 VAL A N 1
ATOM 1711 C CA . VAL A 1 220 ? -1.473 37.346 13.250 1.00 10.13 220 VAL A CA 1
ATOM 1712 C C . VAL A 1 220 ? -2.912 37.400 13.761 1.00 8.41 220 VAL A C 1
ATOM 1713 O O . VAL A 1 220 ? -3.857 37.209 12.995 1.00 12.04 220 VAL A O 1
ATOM 1717 N N . LEU A 1 221 ? -3.071 37.633 15.062 1.00 7.49 221 LEU A N 1
ATOM 1718 C CA . LEU A 1 221 ? -4.399 37.714 15.667 1.00 6.06 221 LEU A CA 1
ATOM 1719 C C . LEU A 1 221 ? -4.965 39.115 15.425 1.00 10.02 221 LEU A C 1
ATOM 1720 O O . LEU A 1 221 ? -4.220 40.052 15.133 1.00 8.19 221 LEU A O 1
ATOM 1725 N N . PRO A 1 222 ? -6.293 39.275 15.526 1.00 9.71 222 PRO A N 1
ATOM 1726 C CA . PRO A 1 222 ? -6.837 40.617 15.300 1.00 9.14 222 PRO A CA 1
ATOM 1727 C C . PRO A 1 222 ? -6.202 41.631 16.250 1.00 8.01 222 PRO A C 1
ATOM 1728 O O . PRO A 1 222 ? -6.027 42.800 15.902 1.00 9.53 222 PRO A O 1
ATOM 1732 N N . THR A 1 223 ? -5.847 41.179 17.449 1.00 8.84 223 THR A N 1
ATOM 1733 C CA . THR A 1 223 ? -5.235 42.071 18.428 1.00 9.36 223 THR A CA 1
ATOM 1734 C C . THR A 1 223 ? -3.780 42.403 18.096 1.00 6.90 223 THR A C 1
ATOM 1735 O O . THR A 1 223 ? -3.260 43.429 18.533 1.00 7.36 223 THR A O 1
ATOM 1739 N N . ASP A 1 224 ? -3.120 41.540 17.328 1.00 7.58 224 ASP A N 1
ATOM 1740 C CA . ASP A 1 224 ? -1.746 41.820 16.924 1.00 5.66 224 ASP A CA 1
ATOM 1741 C C . ASP A 1 224 ? -1.866 42.857 15.810 1.00 7.76 224 ASP A C 1
ATOM 1742 O O . ASP A 1 224 ? -1.175 43.878 15.813 1.00 10.60 224 ASP A O 1
ATOM 1747 N N . ALA A 1 225 ? -2.762 42.590 14.863 1.00 7.93 225 ALA A N 1
ATOM 1748 C CA . ALA A 1 225 ? -2.989 43.490 13.734 1.00 6.80 225 ALA A CA 1
ATOM 1749 C C . ALA A 1 225 ? -3.350 44.902 14.191 1.00 5.36 225 ALA A C 1
ATOM 1750 O O . ALA A 1 225 ? -2.973 45.886 13.550 1.00 7.61 225 ALA A O 1
ATOM 1752 N N . ALA A 1 226 ? -4.079 44.994 15.303 1.00 8.61 226 ALA A N 1
ATOM 1753 C CA . ALA A 1 226 ? -4.503 46.282 15.856 1.00 8.92 226 ALA A CA 1
ATOM 1754 C C . ALA A 1 226 ? -3.307 47.188 16.158 1.00 10.34 226 ALA A C 1
ATOM 1755 O O . ALA A 1 226 ? -3.406 48.416 16.084 1.00 9.01 226 ALA A O 1
ATOM 1757 N N . LEU A 1 227 ? -2.179 46.574 16.501 1.00 8.11 227 LEU A N 1
ATOM 1758 C CA . LEU A 1 227 ? -0.964 47.314 16.819 1.00 9.31 227 LEU A CA 1
ATOM 1759 C C . LEU A 1 227 ? -0.493 48.212 15.684 1.00 9.64 227 LEU A C 1
ATOM 1760 O O . LEU A 1 227 ? 0.107 49.262 15.929 1.00 11.25 227 LEU A O 1
ATOM 1765 N N . PHE A 1 228 ? -0.752 47.809 14.444 1.00 9.12 228 PHE A N 1
ATOM 1766 C CA . PHE A 1 228 ? -0.346 48.631 13.311 1.00 11.82 228 PHE A CA 1
ATOM 1767 C C . PHE A 1 228 ? -1.506 49.380 12.659 1.00 12.12 228 PHE A C 1
ATOM 1768 O O . PHE A 1 228 ? -1.289 50.291 11.857 1.00 12.77 228 PHE A O 1
ATOM 1776 N N . GLU A 1 229 ? -2.736 49.011 13.006 1.00 9.91 229 GLU A N 1
ATOM 1777 C CA . GLU A 1 229 ? -3.901 49.692 12.446 1.00 13.50 229 GLU A CA 1
ATOM 1778 C C . GLU A 1 229 ? -4.214 50.945 13.274 1.00 11.48 229 GLU A C 1
ATOM 1779 O O . GLU A 1 229 ? -4.562 51.987 12.727 1.00 15.68 229 GLU A O 1
ATOM 1785 N N . ASP A 1 230 ? -4.072 50.839 14.592 1.00 8.95 230 ASP A N 1
ATOM 1786 C CA . ASP A 1 230 ? -4.373 51.949 15.501 1.00 8.83 230 ASP A CA 1
ATOM 1787 C C . ASP A 1 230 ? -3.422 53.145 15.392 1.00 6.28 230 ASP A C 1
ATOM 1788 O O . ASP A 1 230 ? -2.207 52.995 15.481 1.00 10.09 230 ASP A O 1
ATOM 1793 N N . PRO A 1 231 ? -3.975 54.361 15.221 1.00 8.55 231 PRO A N 1
ATOM 1794 C CA . PRO A 1 231 ? -3.165 55.578 15.097 1.00 11.35 231 PRO A CA 1
ATOM 1795 C C . PRO A 1 231 ? -2.121 55.811 16.191 1.00 10.56 231 PRO A C 1
ATOM 1796 O O . PRO A 1 231 ? -1.070 56.396 15.931 1.00 9.61 231 PRO A O 1
ATOM 1800 N N . SER A 1 232 ? -2.409 55.368 17.412 1.00 9.95 232 SER A N 1
ATOM 1801 C CA . SER A 1 232 ? -1.462 55.537 18.511 1.00 9.00 232 SER A CA 1
ATOM 1802 C C . SER A 1 232 ? -0.542 54.329 18.690 1.00 9.43 232 SER A C 1
ATOM 1803 O O . SER A 1 232 ? 0.665 54.491 18.886 1.00 9.85 232 SER A O 1
ATOM 1806 N N . PHE A 1 233 ? -1.102 53.123 18.625 1.00 9.62 233 PHE A N 1
ATOM 1807 C CA . PHE A 1 233 ? -0.286 51.922 18.778 1.00 10.32 233 PHE A CA 1
ATOM 1808 C C . PHE A 1 233 ? 0.792 51.838 17.702 1.00 10.07 233 PHE A C 1
ATOM 1809 O O . PHE A 1 233 ? 1.929 51.447 17.979 1.00 8.73 233 PHE A O 1
ATOM 1817 N N . LYS A 1 234 ? 0.437 52.197 16.471 1.00 11.22 234 LYS A N 1
ATOM 1818 C CA . LYS A 1 234 ? 1.386 52.108 15.369 1.00 11.23 234 LYS A CA 1
ATOM 1819 C C . LYS A 1 234 ? 2.671 52.898 15.586 1.00 12.61 234 LYS A C 1
ATOM 1820 O O . LYS A 1 234 ? 3.709 52.562 15.016 1.00 14.88 234 LYS A O 1
ATOM 1826 N N . VAL A 1 235 ? 2.611 53.944 16.402 1.00 8.12 235 VAL A N 1
ATOM 1827 C CA . VAL A 1 235 ? 3.803 54.740 16.665 1.00 9.81 235 VAL A CA 1
ATOM 1828 C C . VAL A 1 235 ? 4.858 53.871 17.349 1.00 9.63 235 VAL A C 1
ATOM 1829 O O . VAL A 1 235 ? 6.026 53.871 16.960 1.00 10.52 235 VAL A O 1
ATOM 1833 N N . TYR A 1 236 ? 4.439 53.117 18.360 1.00 7.04 236 TYR A N 1
ATOM 1834 C CA . TYR A 1 236 ? 5.365 52.255 19.079 1.00 7.29 236 TYR A CA 1
ATOM 1835 C C . TYR A 1 236 ? 5.698 50.993 18.298 1.00 7.75 236 TYR A C 1
ATOM 1836 O O . TYR A 1 236 ? 6.842 50.546 18.297 1.00 7.80 236 TYR A O 1
ATOM 1845 N N . ALA A 1 237 ? 4.699 50.421 17.632 1.00 6.91 237 ALA A N 1
ATOM 1846 C CA . ALA A 1 237 ? 4.902 49.196 16.862 1.00 9.19 237 ALA A CA 1
ATOM 1847 C C . ALA A 1 237 ? 5.958 49.387 15.774 1.00 10.30 237 ALA A C 1
ATOM 1848 O O . ALA A 1 237 ? 6.807 48.517 15.562 1.00 8.89 237 ALA A O 1
ATOM 1850 N N . GLU A 1 238 ? 5.907 50.519 15.080 1.00 10.91 238 GLU A N 1
ATOM 1851 C CA . GLU A 1 238 ? 6.892 50.790 14.040 1.00 9.72 238 GLU A CA 1
ATOM 1852 C C . GLU A 1 238 ? 8.253 51.033 14.678 1.00 10.54 238 GLU A C 1
ATOM 1853 O O . GLU A 1 238 ? 9.277 50.608 14.149 1.00 12.85 238 GLU A O 1
ATOM 1859 N N . LYS A 1 239 ? 8.261 51.705 15.826 1.00 8.92 239 LYS A N 1
ATOM 1860 C CA . LYS A 1 239 ? 9.508 51.991 16.528 1.00 12.17 239 LYS A CA 1
ATOM 1861 C C . LYS A 1 239 ? 10.219 50.702 16.940 1.00 12.50 239 LYS A C 1
ATOM 1862 O O . LYS A 1 239 ? 11.439 50.572 16.782 1.00 9.10 239 LYS A O 1
ATOM 1868 N N . TYR A 1 240 ? 9.455 49.751 17.468 1.00 11.14 240 TYR A N 1
ATOM 1869 C CA . TYR A 1 240 ? 10.033 48.485 17.901 1.00 11.22 240 TYR A CA 1
ATOM 1870 C C . TYR A 1 240 ? 10.480 47.633 16.720 1.00 12.49 240 TYR A C 1
ATOM 1871 O O . TYR A 1 240 ? 11.476 46.912 16.806 1.00 12.99 240 TYR A O 1
ATOM 1880 N N . ALA A 1 241 ? 9.749 47.720 15.615 1.00 8.92 241 ALA A N 1
ATOM 1881 C CA . ALA A 1 241 ? 10.107 46.967 14.423 1.00 13.07 241 ALA A CA 1
ATOM 1882 C C . ALA A 1 241 ? 11.448 47.456 13.876 1.00 12.40 241 ALA A C 1
ATOM 1883 O O . ALA A 1 241 ? 12.209 46.682 13.301 1.00 15.48 241 ALA A O 1
ATOM 1885 N N . ALA A 1 242 ? 11.741 48.737 14.070 1.00 10.58 242 ALA A N 1
ATOM 1886 C CA . ALA A 1 242 ? 12.983 49.310 13.560 1.00 11.67 242 ALA A CA 1
ATOM 1887 C C . ALA A 1 242 ? 14.087 49.498 14.587 1.00 14.07 242 ALA A C 1
ATOM 1888 O O . ALA A 1 242 ? 15.256 49.616 14.223 1.00 16.87 242 ALA A O 1
ATOM 1890 N N . ASP A 1 243 ? 13.726 49.516 15.866 1.00 12.66 243 ASP A N 1
ATOM 1891 C CA . ASP A 1 243 ? 14.700 49.745 16.929 1.00 14.36 243 ASP A CA 1
ATOM 1892 C C . ASP A 1 243 ? 14.668 48.660 18.008 1.00 14.12 243 ASP A C 1
ATOM 1893 O O . ASP A 1 243 ? 13.963 48.793 19.010 1.00 13.97 243 ASP A O 1
ATOM 1898 N N . PRO A 1 244 ? 15.439 47.577 17.823 1.00 14.87 244 PRO A N 1
ATOM 1899 C CA . PRO A 1 244 ? 15.463 46.492 18.813 1.00 11.76 244 PRO A CA 1
ATOM 1900 C C . PRO A 1 244 ? 15.908 46.925 20.212 1.00 14.29 244 PRO A C 1
ATOM 1901 O O . PRO A 1 244 ? 15.455 46.368 21.218 1.00 13.44 244 PRO A O 1
ATOM 1905 N N . GLU A 1 245 ? 16.786 47.920 20.280 1.00 12.13 245 GLU A N 1
ATOM 1906 C CA . GLU A 1 245 ? 17.260 48.417 21.566 1.00 14.19 245 GLU A CA 1
ATOM 1907 C C . GLU A 1 245 ? 16.123 49.133 22.286 1.00 9.87 245 GLU A C 1
ATOM 1908 O O . GLU A 1 245 ? 15.957 48.996 23.500 1.00 14.01 245 GLU A O 1
ATOM 1914 N N . ALA A 1 246 ? 15.343 49.899 21.527 1.00 10.15 246 ALA A N 1
ATOM 1915 C CA . ALA A 1 246 ? 14.209 50.631 22.082 1.00 12.15 246 ALA A CA 1
ATOM 1916 C C . ALA A 1 246 ? 13.179 49.645 22.622 1.00 10.19 246 ALA A C 1
ATOM 1917 O O . ALA A 1 246 ? 12.590 49.866 23.681 1.00 12.29 246 ALA A O 1
ATOM 1919 N N . PHE A 1 247 ? 12.964 48.558 21.884 1.00 11.18 247 PHE A N 1
ATOM 1920 C CA . PHE A 1 247 ? 12.006 47.541 22.300 1.00 8.96 247 PHE A CA 1
ATOM 1921 C C . PHE A 1 247 ? 12.446 46.873 23.599 1.00 9.54 247 PHE A C 1
ATOM 1922 O O . PHE A 1 247 ? 11.652 46.731 24.530 1.00 9.16 247 PHE A O 1
ATOM 1930 N N . PHE A 1 248 ? 13.713 46.469 23.670 1.00 10.17 248 PHE A N 1
ATOM 1931 C CA . PHE A 1 248 ? 14.226 45.823 24.878 1.00 8.45 248 PHE A CA 1
ATOM 1932 C C . PHE A 1 248 ? 14.116 46.714 26.115 1.00 11.28 248 PHE A C 1
ATOM 1933 O O . PHE A 1 248 ? 13.801 46.232 27.202 1.00 9.77 248 PHE A O 1
ATOM 1941 N N . LYS A 1 249 ? 14.369 48.012 25.951 1.00 11.70 249 LYS A N 1
ATOM 1942 C CA . LYS A 1 249 ? 14.278 48.943 27.069 1.00 11.03 249 LYS A CA 1
ATOM 1943 C C . LYS A 1 249 ? 12.834 49.068 27.553 1.00 8.14 249 LYS A C 1
ATOM 1944 O O . LYS A 1 249 ? 12.541 48.879 28.737 1.00 11.46 249 LYS A O 1
ATOM 1950 N N . ASP A 1 250 ? 11.932 49.384 26.633 1.00 6.91 250 ASP A N 1
ATOM 1951 C CA . ASP A 1 250 ? 10.527 49.527 26.987 1.00 9.70 250 ASP A CA 1
ATOM 1952 C C . ASP A 1 250 ? 9.935 48.204 27.471 1.00 9.16 250 ASP A C 1
ATOM 1953 O O . ASP A 1 250 ? 9.082 48.182 28.370 1.00 7.58 250 ASP A O 1
ATOM 1958 N N . TYR A 1 251 ? 10.377 47.099 26.879 1.00 10.50 251 TYR A N 1
ATOM 1959 C CA . TYR A 1 251 ? 9.856 45.804 27.289 1.00 10.00 251 TYR A CA 1
ATOM 1960 C C . TYR A 1 251 ? 10.245 45.460 28.723 1.00 8.09 251 TYR A C 1
ATOM 1961 O O . TYR A 1 251 ? 9.396 45.065 29.517 1.00 8.30 251 TYR A O 1
ATOM 1970 N N . ALA A 1 252 ? 11.527 45.595 29.050 1.00 9.58 252 ALA A N 1
ATOM 1971 C CA . ALA A 1 252 ? 11.997 45.273 30.395 1.00 7.84 252 ALA A CA 1
ATOM 1972 C C . ALA A 1 252 ? 11.201 46.046 31.441 1.00 9.74 252 ALA A C 1
ATOM 1973 O O . ALA A 1 252 ? 10.738 45.478 32.430 1.00 9.32 252 ALA A O 1
ATOM 1975 N N . GLU A 1 253 ? 11.031 47.344 31.213 1.00 8.80 253 GLU A N 1
ATOM 1976 C CA . GLU A 1 253 ? 10.288 48.181 32.144 1.00 9.14 253 GLU A CA 1
ATOM 1977 C C . GLU A 1 253 ? 8.807 47.796 32.238 1.00 10.76 253 GLU A C 1
ATOM 1978 O O . GLU A 1 253 ? 8.246 47.715 33.336 1.00 8.06 253 GLU A O 1
ATOM 1984 N N . ALA A 1 254 ? 8.181 47.532 31.092 1.00 6.44 254 ALA A N 1
ATOM 1985 C CA . ALA A 1 254 ? 6.771 47.157 31.067 1.00 6.37 254 ALA A CA 1
ATOM 1986 C C . ALA A 1 254 ? 6.526 45.798 31.733 1.00 5.41 254 ALA A C 1
ATOM 1987 O O . ALA A 1 254 ? 5.547 45.619 32.466 1.00 6.60 254 ALA A O 1
ATOM 1989 N N . HIS A 1 255 ? 7.418 44.843 31.474 1.00 7.32 255 HIS A N 1
ATOM 1990 C CA . HIS A 1 255 ? 7.309 43.501 32.043 1.00 4.70 255 HIS A CA 1
ATOM 1991 C C . HIS A 1 255 ? 7.402 43.578 33.567 1.00 6.37 255 HIS A C 1
ATOM 1992 O O . HIS A 1 255 ? 6.630 42.933 34.279 1.00 7.26 255 HIS A O 1
ATOM 1999 N N . ALA A 1 256 ? 8.348 44.373 34.063 1.00 6.85 256 ALA A N 1
ATOM 2000 C CA . ALA A 1 256 ? 8.531 44.534 35.499 1.00 6.80 256 ALA A CA 1
ATOM 2001 C C . ALA A 1 256 ? 7.266 45.139 36.095 1.00 7.68 256 ALA A C 1
ATOM 2002 O O . ALA A 1 256 ? 6.778 44.677 37.125 1.00 9.41 256 ALA A O 1
ATOM 2004 N N . LYS A 1 257 ? 6.731 46.166 35.436 1.00 7.02 257 LYS A N 1
ATOM 2005 C CA . LYS A 1 257 ? 5.513 46.814 35.916 1.00 8.98 257 LYS A CA 1
ATOM 2006 C C . LYS A 1 257 ? 4.354 45.813 35.985 1.00 5.83 257 LYS A C 1
ATOM 2007 O O . LYS A 1 257 ? 3.661 45.719 36.996 1.00 4.86 257 LYS A O 1
ATOM 2013 N N . LEU A 1 258 ? 4.155 45.061 34.908 1.00 8.18 258 LEU A N 1
ATOM 2014 C CA . LEU A 1 258 ? 3.096 44.054 34.855 1.00 6.29 258 LEU A CA 1
ATOM 2015 C C . LEU A 1 258 ? 3.229 43.036 35.993 1.00 9.10 258 LEU A C 1
ATOM 2016 O O . LEU A 1 258 ? 2.248 42.693 36.657 1.00 6.33 258 LEU A O 1
ATOM 2021 N N . SER A 1 259 ? 4.452 42.564 36.214 1.00 8.73 259 SER A N 1
ATOM 2022 C CA . SER A 1 259 ? 4.726 41.570 37.247 1.00 6.40 259 SER A CA 1
ATOM 2023 C C . SER A 1 259 ? 4.377 42.014 38.671 1.00 7.07 259 SER A C 1
ATOM 2024 O O . SER A 1 259 ? 4.240 41.177 39.565 1.00 6.37 259 SER A O 1
ATOM 2027 N N . ASN A 1 260 ? 4.243 43.321 38.884 1.00 5.51 260 ASN A N 1
ATOM 2028 C CA . ASN A 1 260 ? 3.927 43.844 40.216 1.00 6.56 260 ASN A CA 1
ATOM 2029 C C . ASN A 1 260 ? 2.459 44.175 40.417 1.00 7.97 260 ASN A C 1
ATOM 2030 O O . ASN A 1 260 ? 2.012 44.357 41.547 1.00 9.01 260 ASN A O 1
ATOM 2035 N N . LEU A 1 261 ? 1.714 44.266 39.323 1.00 6.54 261 LEU A N 1
ATOM 2036 C CA . LEU A 1 261 ? 0.300 44.615 39.382 1.00 8.20 261 LEU A CA 1
ATOM 2037 C C . LEU A 1 261 ? -0.537 43.889 40.435 1.00 8.15 261 LEU A C 1
ATOM 2038 O O . LEU A 1 261 ? -0.623 42.660 40.436 1.00 8.07 261 LEU A O 1
ATOM 2043 N N . GLY A 1 262 ? -1.148 44.668 41.328 1.00 7.24 262 GLY A N 1
ATOM 2044 C CA . GLY A 1 262 ? -2.017 44.124 42.360 1.00 7.60 262 GLY A CA 1
ATOM 2045 C C . GLY A 1 262 ? -1.405 43.307 43.480 1.00 9.32 262 GLY A C 1
ATOM 2046 O O . GLY A 1 262 ? -2.108 42.876 44.396 1.00 11.38 262 GLY A O 1
ATOM 2047 N N . ALA A 1 263 ? -0.098 43.092 43.425 1.00 9.47 263 ALA A N 1
ATOM 2048 C CA . ALA A 1 263 ? 0.567 42.301 44.449 1.00 8.33 263 ALA A CA 1
ATOM 2049 C C . ALA A 1 263 ? 0.690 43.020 45.788 1.00 11.90 263 ALA A C 1
ATOM 2050 O O . ALA A 1 263 ? 0.637 44.249 45.869 1.00 12.14 263 ALA A O 1
ATOM 2052 N N . LYS A 1 264 ? 0.831 42.222 46.839 1.00 9.73 264 LYS A N 1
ATOM 2053 C CA . LYS A 1 264 ? 1.045 42.721 48.187 1.00 15.46 264 LYS A CA 1
ATOM 2054 C C . LYS A 1 264 ? 2.414 42.129 48.508 1.00 11.25 264 LYS A C 1
ATOM 2055 O O . LYS A 1 264 ? 2.580 40.911 48.488 1.00 13.74 264 LYS A O 1
ATOM 2061 N N . PHE A 1 265 ? 3.402 42.977 48.761 1.00 11.03 265 PHE A N 1
ATOM 2062 C CA . PHE A 1 265 ? 4.736 42.477 49.057 1.00 9.88 265 PHE A CA 1
ATOM 2063 C C . PHE A 1 265 ? 5.044 42.409 50.539 1.00 12.68 265 PHE A C 1
ATOM 2064 O O . PHE A 1 265 ? 4.486 43.151 51.344 1.00 12.39 265 PHE A O 1
ATOM 2072 N N . GLY A 1 266 ? 5.958 41.505 50.873 1.00 13.32 266 GLY A N 1
ATOM 2073 C CA . GLY A 1 266 ? 6.408 41.325 52.237 1.00 15.46 266 GLY A CA 1
ATOM 2074 C C . GLY A 1 266 ? 7.924 41.258 52.176 1.00 13.22 266 GLY A C 1
ATOM 2075 O O . GLY A 1 266 ? 8.474 40.271 51.683 1.00 14.73 266 GLY A O 1
ATOM 2076 N N . PRO A 1 267 ? 8.634 42.307 52.624 1.00 14.68 267 PRO A N 1
ATOM 2077 C CA . PRO A 1 267 ? 8.081 43.550 53.180 1.00 17.57 267 PRO A CA 1
ATOM 2078 C C . PRO A 1 267 ? 7.355 44.356 52.102 1.00 17.52 267 PRO A C 1
ATOM 2079 O O . PRO A 1 267 ? 7.488 44.068 50.914 1.00 14.16 267 PRO A O 1
ATOM 2083 N N . ALA A 1 268 ? 6.600 45.365 52.528 1.00 17.07 268 ALA A N 1
ATOM 2084 C CA . ALA A 1 268 ? 5.823 46.214 51.625 1.00 20.30 268 ALA A CA 1
ATOM 2085 C C . ALA A 1 268 ? 6.514 46.611 50.322 1.00 16.10 268 ALA A C 1
ATOM 2086 O O . ALA A 1 268 ? 5.884 46.627 49.266 1.00 19.96 268 ALA A O 1
ATOM 2088 N N . GLU A 1 269 ? 7.801 46.934 50.389 1.00 14.65 269 GLU A N 1
ATOM 2089 C CA . GLU A 1 269 ? 8.537 47.339 49.195 1.00 18.13 269 GLU A CA 1
ATOM 2090 C C . GLU A 1 269 ? 9.174 46.182 48.428 1.00 17.96 269 GLU A C 1
ATOM 2091 O O . GLU A 1 269 ? 9.802 46.392 47.385 1.00 18.20 269 GLU A O 1
ATOM 2097 N N . GLY A 1 270 ? 9.004 44.966 48.941 1.00 14.68 270 GLY A N 1
ATOM 2098 C CA . GLY A 1 270 ? 9.574 43.795 48.293 1.00 17.42 270 GLY A CA 1
ATOM 2099 C C . GLY A 1 270 ? 11.085 43.757 48.414 1.00 17.40 270 GLY A C 1
ATOM 2100 O O . GLY A 1 270 ? 11.680 44.622 49.059 1.00 17.40 270 GLY A O 1
ATOM 2101 N N . PHE A 1 271 ? 11.714 42.752 47.811 1.00 12.94 271 PHE A N 1
ATOM 2102 C CA . PHE A 1 271 ? 13.167 42.643 47.858 1.00 15.82 271 PHE A CA 1
ATOM 2103 C C . PHE A 1 271 ? 13.733 42.196 46.510 1.00 18.93 271 PHE A C 1
ATOM 2104 O O . PHE A 1 271 ? 13.019 41.623 45.683 1.00 13.35 271 PHE A O 1
ATOM 2112 N N . SER A 1 272 ? 15.013 42.492 46.288 1.00 18.26 272 SER A N 1
ATOM 2113 C CA . SER A 1 272 ? 15.687 42.150 45.039 1.00 16.33 272 SER A CA 1
ATOM 2114 C C . SER A 1 272 ? 16.647 40.995 45.255 1.00 18.10 272 SER A C 1
ATOM 2115 O O . SER A 1 272 ? 17.175 40.818 46.351 1.00 17.85 272 SER A O 1
ATOM 2118 N N . LEU A 1 273 ? 16.879 40.217 44.206 1.00 17.31 273 LEU A N 1
ATOM 2119 C CA . LEU A 1 273 ? 17.779 39.078 44.299 1.00 21.96 273 LEU A CA 1
ATOM 2120 C C . LEU A 1 273 ? 19.204 39.433 43.897 1.00 30.11 273 LEU A C 1
ATOM 2121 O O . LEU A 1 273 ? 20.159 38.847 44.408 1.00 31.32 273 LEU A O 1
ATOM 2126 N N . GLU A 1 274 ? 19.351 40.389 42.983 1.00 30.58 274 GLU A N 1
ATOM 2127 C CA . GLU A 1 274 ? 20.680 40.768 42.517 1.00 46.61 274 GLU A CA 1
ATOM 2128 C C . GLU A 1 274 ? 20.951 42.268 42.533 1.00 47.90 274 GLU A C 1
ATOM 2129 O O . GLU A 1 274 ? 21.845 42.747 41.834 1.00 41.49 274 GLU A O 1
ATOM 2135 N N . GLY A 1 275 ? 20.179 43.006 43.326 1.00 52.17 275 GLY A N 1
ATOM 2136 C CA . GLY A 1 275 ? 20.366 44.443 43.407 1.00 47.35 275 GLY A CA 1
ATOM 2137 C C . GLY A 1 275 ? 21.602 44.780 44.212 1.00 48.55 275 GLY A C 1
ATOM 2138 O O . GLY A 1 275 ? 22.264 43.882 44.732 1.00 53.44 275 GLY A O 1
#

CATH classification: 1.10.520.10 (+1 more: 1.10.420.10)

B-factor: mean 15.1, std 12.03, range [3.17, 100.33]

Secondary structure (DSSP, 8-state):
---HHHHHHHHHHHHHHHHHHH--HHHHHHHHHHHHTT--TT--STTTT-SSSSGGGSHHHHTSGGGTTTHHHHHHHHHHHHH-TTS-HHHHHHHHHHHHHHHTT-PPP---B-BPPP-SGGGSPPS--S--SS-SSHHHHHHHHHHHHT--HHHHHHHHGGGGS-EE-TTTTS-S-S--TTTTT-SSS--SEESSTTTTS-STHHHHHHHH---TTS---HHHHHHHHSTTHHHHHHHHHH-HHHHHHHHHHHHHHHHHTT--BSSTT-B-S--

Foldseek 3Di:
DQDLLNLLVVLLVVLLVLCVVQVPLLLLLLQLLLQALLAFPVDDDPPQRTGLALLCQDPQNCPFQSNFPSPVVSVSSVVSCVVDPSDDNSQSSLSSNQSSCVSLPAARAQAFDFFHHDDDNVSHYDHDLDAQLDDPDQVVSLCVNQVRLVDDLLLSLLQVLLLLADFADCNRSNDFDQADPQFQPDDRDGGGAGQHSPNSHRWLVSLVSLVVVPDPRHDDTVNSVCCCVDPRSVVNSVVCNVPRPVSRVSNSHSSNSSSCGSTQGVVRVGGDSPD

Nearest PDB structures (foldseek):
  1iyn-assembly1_A  TM=1.004E+00  e=2.027E-49  Nicotiana tabacum
  3zcg-assembly1_A-2  TM=9.671E-01  e=1.764E-22  Glycine max
  1apx-assembly1_B  TM=9.710E-01  e=1.963E-22  Pisum sativum
  4cvj-assembly1_A  TM=8.669E-01  e=3.529E-18  Saccharomyces cerevisiae
  6y1t-assembly1_A  TM=8.666E-01  e=4.606E-18  Saccharomyces cerevisiae S288C

Radius of gyration: 17.56 Å; Cα contacts (8 Å, |Δi|>4): 511; chains: 1; bounding box: 36×36×53 Å

Solvent-accessible surface area: 11850 Å² total; per-residue (Å²): 167,60,66,76,43,40,22,2,96,46,0,50,100,29,0,63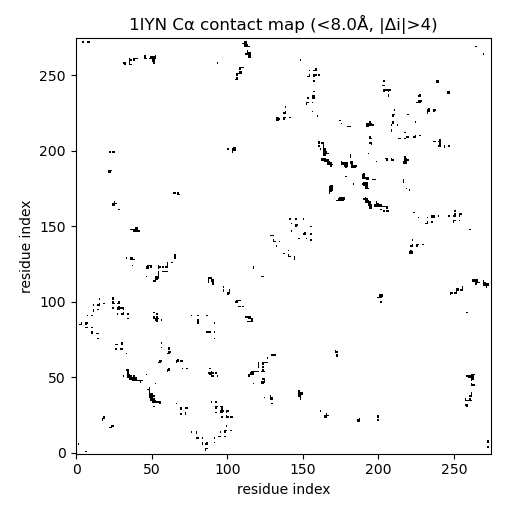,112,25,1,137,88,101,82,14,19,24,22,0,11,63,0,0,52,14,0,0,0,4,38,27,96,92,49,123,95,50,10,87,48,0,0,0,0,0,1,0,39,40,95,67,0,18,145,21,51,35,1,30,19,0,67,71,0,10,87,44,1,70,75,8,29,110,123,26,115,24,2,37,29,0,5,0,0,4,2,0,2,8,9,0,0,75,62,10,47,12,17,157,13,87,20,66,6,10,2,48,25,0,95,92,50,142,50,19,9,108,99,64,22,15,33,89,22,40,21,145,64,26,24,95,33,8,38,84,10,13,93,38,2,44,4,69,24,68,7,0,0,0,18,22,0,16,59,0,8,2,51,10,34,56,116,82,62,48,94,24,82,104,94,8,110,60,0,96,110,9,56,40,68,75,8,1,10,0,15,3,47,123,10,41,90,2,30,8,32,0,0,84,28,3,59,89,156,206,34,148,24,25,16,46,13,47,16,2,24,1,0,27,124,14,107,47,0,89,95,61,0,81,97,0,10,88,55,54,128,16,0,55,131,13,2,10,84,3,7,11,92,12,1,42,18,9,14,89,23,39,85,83,137,13,51,66,12,113,106

Organism: Nicotiana tabacum (NCBI:txid4097)